Protein AF-A0A538SPP5-F1 (afdb_monomer_lite)

Sequence (349 aa):
MAEGRLHLTAVNLLAPYLTPENAEALLKAAAHRTKSEIEQLLAESFPRSETLALVQALPSSPPLPEDQRPPVPPQTCASDGVGVTRGVAPEQVPLAPRSNTTPVAPERFLVQFTFGKTEHDDLQYAQALLSHVIPSGDIARVIARALKALISQQEKRKLGATSKPRPSPRRATSERHIPAHVRHAVWERDGGQCTFTSPDGHRCPARTLLQFDHVDPVALGGQATVDGVRLLCAVHNQYAAECAFGSQFMANKREEARRARAETRAAAARREAEAREAAAAAERAKELDVVPALRNLGFRADQARLAAAHCDSTVPDGPLEERLRTALRFLAPPARRWRPVPNGLAPAP

Secondary structure (DSSP, 8-state):
-TTSSS-HHHHHHHGGG--TTTHHHHHHHHTT--HHHHHHHHHHHSPPPP------PPPPPPPPPP---------------------------------EEEEEETTEEEEE----HHHHHHHHHHHHHTTTT-TT--HHHHHHHHHHHHHHHHHHHHH---SSPPPP-S--S-TT---HHHHHHHHHHTTTS---B-TTSPBP---SSEEEEESS-GGGT---STTTEEEEEHHHHHHHHHHHH-HHHHHHHHHHHHHHHHHHHHHHHHHHHHHHHHHHHHHHHHHT-HHHHHHHTT--HHHHHHHHHHHHHH-TTS-HHHHHHHHHHHHSPP----PPPP-------

Organism: Eiseniibacteriota bacterium (NCBI:txid2212470)

pLDDT: mean 76.49, std 21.56, range [24.7, 98.0]

Foldseek 3Di:
DVVQQDDPLLCVLCVVVDDPVCNVVLSVVCGPDDPVVNLVVCCAVPAADDDDDDPDDDDDDDDDDDDDDDDDDDDDDDDDDDDPDDDDDPDDDPDQDDWDWGRRHVVDTDTDDDDDPVVVVVLVVLLVVCCVVPVVSPSVVSVVVVVVVVVVVCCCVQQVDDPDDDPDPDDDPDQPDQDSPLSNLQCVVQVQAAQDADPVRDGHRDNPQKDWAFLDHVVRVQGNHNVRIHIHHPVVSLVSCCVNPNPVVSVVVVVVVVVVVVVVVVVVVVVVVVVVVVVVVVVVVVQLQQLVVVVVVPDDNVLSVVLRVVLCVPPVPDHSVVSNVSSVVVVDDDPPPDDDDDDDDDDDD

Radius of gyration: 37.98 Å; chains: 1; bounding box: 79×143×72 Å

InterPro domains:
  IPR003615 HNH nuclease [cd00085] (183-237)
  IPR011114 Holliday junction DNA helicase RuvA, C-terminal [cd14332] (289-329)
  IPR036267 RuvA, C-terminal domain superfamily [SSF46929] (289-332)

Structure (mmCIF, N/CA/C/O backbone):
data_AF-A0A538SPP5-F1
#
_entry.id   AF-A0A538SPP5-F1
#
loop_
_atom_site.group_PDB
_atom_site.id
_atom_site.type_symbol
_atom_site.label_atom_id
_atom_site.label_alt_id
_atom_site.label_comp_id
_atom_site.label_asym_id
_atom_site.label_entity_id
_atom_site.label_seq_id
_atom_site.pdbx_PDB_ins_code
_atom_site.Cartn_x
_atom_site.Cartn_y
_atom_site.Cartn_z
_atom_site.occupancy
_atom_site.B_iso_or_equiv
_atom_site.auth_seq_id
_atom_site.auth_comp_id
_atom_site.auth_asym_id
_atom_site.auth_atom_id
_atom_site.pdbx_PDB_model_num
ATOM 1 N N . MET A 1 1 ? 23.278 -25.140 8.379 1.00 49.12 1 MET A N 1
ATOM 2 C CA . MET A 1 1 ? 23.320 -23.725 7.935 1.00 49.12 1 MET A CA 1
ATOM 3 C C . MET A 1 1 ? 24.205 -23.516 6.709 1.00 49.12 1 MET A C 1
ATOM 5 O O . MET A 1 1 ? 23.803 -22.749 5.849 1.00 49.12 1 MET A O 1
ATOM 9 N N . ALA A 1 2 ? 25.330 -24.232 6.575 1.00 38.00 2 ALA A N 1
ATOM 10 C CA . ALA A 1 2 ? 26.228 -24.123 5.415 1.00 38.00 2 ALA A CA 1
ATOM 11 C C . ALA A 1 2 ? 25.591 -24.478 4.050 1.00 38.00 2 ALA A C 1
ATOM 13 O O . ALA A 1 2 ? 26.040 -23.983 3.029 1.00 38.00 2 ALA A O 1
ATOM 14 N N . GLU A 1 3 ? 24.516 -25.273 4.029 1.00 50.12 3 GLU A N 1
ATOM 15 C CA . GLU A 1 3 ? 23.843 -25.718 2.794 1.00 50.12 3 GLU A CA 1
ATOM 16 C C . GLU A 1 3 ? 22.475 -25.048 2.535 1.00 50.12 3 GLU A C 1
ATOM 18 O O . GLU A 1 3 ? 21.696 -25.523 1.718 1.00 50.12 3 GLU A O 1
ATOM 23 N N . GLY A 1 4 ? 22.105 -23.991 3.271 1.00 58.28 4 GLY A N 1
ATOM 24 C CA . GLY A 1 4 ? 20.844 -23.255 3.034 1.00 58.28 4 GLY A CA 1
ATOM 25 C C . GLY A 1 4 ? 19.534 -23.998 3.365 1.00 58.28 4 GLY A C 1
ATOM 26 O O . GLY A 1 4 ? 18.456 -23.438 3.197 1.00 58.28 4 GLY A O 1
ATOM 27 N N . ARG A 1 5 ? 19.604 -25.232 3.884 1.00 67.75 5 ARG A N 1
ATOM 28 C CA . ARG A 1 5 ? 18.436 -26.086 4.190 1.00 67.75 5 ARG A CA 1
ATOM 29 C C . ARG A 1 5 ? 17.511 -25.543 5.297 1.00 67.75 5 ARG A C 1
ATOM 31 O O . ARG A 1 5 ? 16.327 -25.864 5.311 1.00 67.75 5 ARG A O 1
ATOM 38 N N . LEU A 1 6 ? 18.034 -24.720 6.213 1.00 75.50 6 LEU A N 1
ATOM 39 C CA . LEU A 1 6 ? 17.307 -24.116 7.341 1.00 75.50 6 LEU A CA 1
ATOM 40 C C . LEU A 1 6 ? 17.814 -22.690 7.605 1.00 75.50 6 LEU A C 1
ATOM 42 O O . LEU A 1 6 ? 19.025 -22.454 7.581 1.00 75.50 6 LEU A O 1
ATOM 46 N N . HIS A 1 7 ? 16.902 -21.757 7.896 1.00 80.12 7 HIS A N 1
ATOM 47 C CA . HIS A 1 7 ? 17.230 -20.381 8.302 1.00 80.12 7 HIS A CA 1
ATOM 48 C C . HIS A 1 7 ? 17.469 -20.277 9.819 1.00 80.12 7 HIS A C 1
ATOM 50 O O . HIS A 1 7 ? 16.997 -21.106 10.591 1.00 80.12 7 HIS A O 1
ATOM 56 N N . LEU A 1 8 ? 18.208 -19.255 10.271 1.00 78.62 8 LEU A N 1
ATOM 57 C CA . LEU A 1 8 ? 18.588 -19.089 11.687 1.00 78.62 8 LEU A CA 1
ATOM 58 C C . LEU A 1 8 ? 17.366 -19.023 12.624 1.00 78.62 8 LEU A C 1
ATOM 60 O O . LEU A 1 8 ? 17.391 -19.538 13.740 1.00 78.62 8 LEU A O 1
ATOM 64 N N . THR A 1 9 ? 16.266 -18.429 12.152 1.00 76.50 9 THR A N 1
ATOM 65 C CA . THR A 1 9 ? 15.001 -18.366 12.891 1.00 76.50 9 THR A CA 1
ATOM 66 C C . THR A 1 9 ? 14.369 -19.750 13.073 1.00 76.50 9 THR A C 1
ATOM 68 O O . THR A 1 9 ? 13.829 -20.013 14.142 1.00 76.50 9 THR A O 1
ATOM 71 N N . ALA A 1 10 ? 14.477 -20.650 12.088 1.00 79.00 10 ALA A N 1
ATOM 72 C CA . ALA A 1 10 ? 14.013 -22.035 12.200 1.00 79.00 10 ALA A CA 1
ATOM 73 C C . ALA A 1 10 ? 14.739 -22.782 13.320 1.00 79.00 10 ALA A C 1
ATOM 75 O O . ALA A 1 10 ? 14.097 -23.432 14.135 1.00 79.00 10 ALA A O 1
ATOM 76 N N . VAL A 1 11 ? 16.066 -22.653 13.396 1.00 81.88 11 VAL A N 1
ATOM 77 C CA . VAL A 1 11 ? 16.873 -23.346 14.414 1.00 81.88 11 VAL A CA 1
ATOM 78 C C . VAL A 1 11 ? 16.461 -22.913 15.823 1.00 81.88 11 VAL A C 1
ATOM 80 O O . VAL A 1 11 ? 16.256 -23.761 16.686 1.00 81.88 11 VAL A O 1
ATOM 83 N N . ASN A 1 12 ? 16.243 -21.612 16.036 1.00 82.81 12 ASN A N 1
ATOM 84 C CA . ASN A 1 12 ? 15.786 -21.089 17.327 1.00 82.81 12 ASN A CA 1
ATOM 85 C C . ASN A 1 12 ? 14.367 -21.549 17.704 1.00 82.81 12 ASN A C 1
ATOM 87 O O . ASN A 1 12 ? 14.088 -21.730 18.885 1.00 82.81 12 ASN A O 1
ATOM 91 N N . LEU A 1 13 ? 13.473 -21.730 16.725 1.00 81.25 13 LEU A N 1
ATOM 92 C CA . LEU A 1 13 ? 12.112 -22.223 16.968 1.00 81.25 13 LEU A CA 1
ATOM 93 C C . LEU A 1 13 ? 12.079 -23.721 17.295 1.00 81.25 13 LEU A C 1
ATOM 95 O O . LEU A 1 13 ? 11.270 -24.138 18.118 1.00 81.25 13 LEU A O 1
ATOM 99 N N . LEU A 1 14 ? 12.944 -24.517 16.659 1.00 84.81 14 LEU A N 1
ATOM 100 C CA . LEU A 1 14 ? 12.996 -25.971 16.836 1.00 84.81 14 LEU A CA 1
ATOM 101 C C . LEU A 1 14 ? 13.768 -26.374 18.099 1.00 84.81 14 LEU A C 1
ATOM 103 O O . LEU A 1 14 ? 13.413 -27.371 18.716 1.00 84.81 14 LEU A O 1
ATOM 107 N N . ALA A 1 15 ? 14.784 -25.601 18.507 1.00 85.62 15 ALA A N 1
ATOM 108 C CA . ALA A 1 15 ? 15.675 -25.924 19.629 1.00 85.62 15 ALA A CA 1
ATOM 109 C C . ALA A 1 15 ? 14.978 -26.400 20.924 1.00 85.62 15 ALA A C 1
ATOM 111 O O . ALA A 1 15 ? 15.460 -27.370 21.504 1.00 85.62 15 ALA A O 1
ATOM 112 N N . PRO A 1 16 ? 13.848 -25.815 21.372 1.00 82.75 16 PRO A N 1
ATOM 113 C CA . PRO A 1 16 ? 13.154 -26.271 22.581 1.00 82.75 16 PRO A CA 1
ATOM 114 C C . PRO A 1 16 ? 12.474 -27.644 22.454 1.00 82.75 16 PRO A C 1
ATOM 116 O O . PRO A 1 16 ? 12.097 -28.221 23.468 1.00 82.75 16 PRO A O 1
ATOM 119 N N . TYR A 1 17 ? 12.276 -28.140 21.229 1.00 80.00 17 TYR A N 1
ATOM 120 C CA . TYR A 1 17 ? 11.524 -29.362 20.922 1.00 80.00 17 TYR A CA 1
ATOM 121 C C . TYR A 1 17 ? 12.411 -30.496 20.380 1.00 80.00 17 TYR A C 1
ATOM 123 O O . TYR A 1 17 ? 11.907 -31.589 20.117 1.00 80.00 17 TYR A O 1
ATOM 131 N N . LEU A 1 18 ? 13.715 -30.249 20.199 1.00 85.75 18 LEU A N 1
ATOM 132 C CA . LEU A 1 18 ? 14.674 -31.245 19.724 1.00 85.75 18 LEU A CA 1
ATOM 133 C C . LEU A 1 18 ? 15.083 -32.181 20.868 1.00 85.75 18 LEU A C 1
ATOM 135 O O . LEU A 1 18 ? 15.761 -31.773 21.810 1.00 85.75 18 LEU A O 1
ATOM 139 N N . THR A 1 19 ? 14.713 -33.450 20.743 1.00 83.12 19 THR A N 1
ATOM 140 C CA . THR A 1 19 ? 15.203 -34.566 21.558 1.00 83.12 19 THR A CA 1
ATOM 141 C C . THR A 1 19 ? 16.047 -35.490 20.672 1.00 83.12 19 THR A C 1
ATOM 143 O O . THR A 1 19 ? 15.861 -35.499 19.449 1.00 83.12 19 THR A O 1
ATOM 146 N N . PRO A 1 20 ? 16.995 -36.267 21.228 1.00 80.19 20 PRO A N 1
ATOM 147 C CA . PRO A 1 20 ? 17.825 -37.168 20.426 1.00 80.19 20 PRO A CA 1
ATOM 148 C C . PRO A 1 20 ? 17.008 -38.173 19.593 1.00 80.19 20 PRO A C 1
ATOM 150 O O . PRO A 1 20 ? 17.462 -38.594 18.533 1.00 80.19 20 PRO A O 1
ATOM 153 N N . GLU A 1 21 ? 15.785 -38.495 20.012 1.00 75.00 21 GLU A N 1
ATOM 154 C CA . GLU A 1 21 ? 14.874 -39.418 19.329 1.00 75.00 21 GLU A CA 1
ATOM 155 C C . GLU A 1 21 ? 14.098 -38.779 18.164 1.00 75.00 21 GLU A C 1
ATOM 157 O O . GLU A 1 21 ? 13.691 -39.487 17.244 1.00 75.00 21 GLU A O 1
ATOM 162 N N . ASN A 1 22 ? 13.869 -37.458 18.178 1.00 84.81 22 ASN A N 1
ATOM 163 C CA . ASN A 1 22 ? 13.048 -36.769 17.170 1.00 84.81 22 ASN A CA 1
ATOM 164 C C . ASN A 1 22 ? 13.847 -35.823 16.252 1.00 84.81 22 ASN A C 1
ATOM 166 O O . ASN A 1 22 ? 13.315 -35.363 15.237 1.00 84.81 22 ASN A O 1
ATOM 170 N N . ALA A 1 23 ? 15.114 -35.546 16.583 1.00 82.06 23 ALA A N 1
ATOM 171 C CA . ALA A 1 23 ? 15.893 -34.482 15.963 1.00 82.06 23 ALA A CA 1
ATOM 172 C C . ALA A 1 23 ? 16.044 -34.647 14.445 1.00 82.06 23 ALA A C 1
ATOM 174 O O . ALA A 1 23 ? 15.836 -33.690 13.700 1.00 82.06 23 ALA A O 1
ATOM 175 N N . GLU A 1 24 ? 16.359 -35.852 13.966 1.00 81.50 24 GLU A N 1
ATOM 176 C CA . GLU A 1 24 ? 16.554 -36.097 12.532 1.00 81.50 24 GLU A CA 1
ATOM 177 C C . GLU A 1 24 ? 15.253 -35.904 11.736 1.00 81.50 24 GLU A C 1
ATOM 179 O O . GLU A 1 24 ? 15.234 -35.208 10.715 1.00 81.50 24 GLU A O 1
ATOM 184 N N . ALA A 1 25 ? 14.143 -36.453 12.235 1.00 83.06 25 ALA A N 1
ATOM 185 C CA . ALA A 1 25 ? 12.838 -36.346 11.590 1.00 83.06 25 ALA A CA 1
ATOM 186 C C . ALA A 1 25 ? 12.324 -34.895 11.572 1.00 83.06 25 ALA A C 1
ATOM 188 O O . ALA A 1 25 ? 11.864 -34.412 10.533 1.00 83.06 25 ALA A O 1
ATOM 189 N N . LEU A 1 26 ? 12.453 -34.180 12.694 1.00 83.62 26 LEU A N 1
ATOM 190 C CA . LEU A 1 26 ? 11.972 -32.807 12.857 1.00 83.62 26 LEU A CA 1
ATOM 191 C C . LEU A 1 26 ? 12.788 -31.812 12.009 1.00 83.62 26 LEU A C 1
ATOM 193 O O . LEU A 1 26 ? 12.218 -30.940 11.349 1.00 83.62 26 LEU A O 1
ATOM 197 N N . LEU A 1 27 ? 14.117 -31.979 11.948 1.00 85.69 27 LEU A N 1
ATOM 198 C CA . LEU A 1 27 ? 14.995 -31.160 11.102 1.00 85.69 27 LEU A CA 1
ATOM 199 C C . LEU A 1 27 ? 14.753 -31.407 9.608 1.00 85.69 27 LEU A C 1
ATOM 201 O O . LEU A 1 27 ? 14.751 -30.455 8.825 1.00 85.69 27 LEU A O 1
ATOM 205 N N . LYS A 1 28 ? 14.510 -32.663 9.208 1.00 85.50 28 LYS A N 1
ATOM 206 C CA . LYS A 1 28 ? 14.163 -33.010 7.822 1.00 85.50 28 LYS A CA 1
ATOM 207 C C . LYS A 1 28 ? 12.818 -32.410 7.411 1.00 85.50 28 LYS A C 1
ATOM 209 O O . LYS A 1 28 ? 12.701 -31.886 6.307 1.00 85.50 28 LYS A O 1
ATOM 214 N N . ALA A 1 29 ? 11.822 -32.447 8.294 1.00 81.88 29 ALA A N 1
ATOM 215 C CA . ALA A 1 29 ? 10.483 -31.936 8.011 1.00 81.88 29 ALA A CA 1
ATOM 216 C C . ALA A 1 29 ? 10.409 -30.394 7.957 1.00 81.88 29 ALA A C 1
ATOM 218 O O . ALA A 1 29 ? 9.586 -29.842 7.220 1.00 81.88 29 ALA A O 1
ATOM 219 N N . ALA A 1 30 ? 11.289 -29.702 8.691 1.00 84.25 30 ALA A N 1
ATOM 220 C CA . ALA A 1 30 ? 11.396 -28.242 8.694 1.00 84.25 30 ALA A CA 1
ATOM 221 C C . ALA A 1 30 ? 12.258 -27.665 7.551 1.00 84.25 30 ALA A C 1
ATOM 223 O O . ALA A 1 30 ? 12.278 -26.446 7.355 1.00 84.25 30 ALA A O 1
ATOM 224 N N . ALA A 1 31 ? 12.975 -28.506 6.796 1.00 86.19 31 ALA A N 1
ATOM 225 C CA . ALA A 1 31 ? 13.841 -28.053 5.710 1.00 86.19 31 ALA A CA 1
ATOM 226 C C . ALA A 1 31 ? 13.045 -27.305 4.624 1.00 86.19 31 ALA A C 1
ATOM 228 O O . ALA A 1 31 ? 11.963 -27.731 4.227 1.00 86.19 31 ALA A O 1
ATOM 229 N N . HIS A 1 32 ? 13.586 -26.177 4.148 1.00 79.56 32 HIS A N 1
ATOM 230 C CA . HIS A 1 32 ? 12.981 -25.297 3.129 1.00 79.56 32 HIS A CA 1
ATOM 231 C C . HIS A 1 32 ? 11.604 -24.701 3.472 1.00 79.56 32 HIS A C 1
ATOM 233 O O . HIS A 1 32 ? 10.981 -24.072 2.616 1.00 79.56 32 HIS A O 1
ATOM 239 N N . ARG A 1 33 ? 11.142 -24.836 4.720 1.00 78.06 33 ARG A N 1
ATOM 240 C CA . ARG A 1 33 ? 9.874 -24.258 5.167 1.00 78.06 33 ARG A CA 1
ATOM 241 C C . ARG A 1 33 ? 10.030 -22.816 5.646 1.00 78.06 33 ARG A C 1
ATOM 243 O O . ARG A 1 33 ? 11.035 -22.410 6.243 1.00 78.06 33 ARG A O 1
ATOM 250 N N . THR A 1 34 ? 8.997 -22.024 5.401 1.00 78.62 34 THR A N 1
ATOM 251 C CA . THR A 1 34 ? 8.864 -20.668 5.935 1.00 78.62 34 THR A CA 1
ATOM 252 C C . THR A 1 34 ? 8.669 -20.702 7.450 1.00 78.62 34 THR A C 1
ATOM 254 O O . THR A 1 34 ? 8.285 -21.714 8.032 1.00 78.62 34 THR A O 1
ATOM 257 N N . LYS A 1 35 ? 8.913 -19.570 8.116 1.00 76.62 35 LYS A N 1
ATOM 258 C CA . LYS A 1 35 ? 8.735 -19.448 9.570 1.00 76.62 35 LYS A CA 1
ATOM 259 C C . LYS A 1 35 ? 7.345 -19.922 10.034 1.00 76.62 35 LYS A C 1
ATOM 261 O O . LYS A 1 35 ? 7.266 -20.699 10.977 1.00 76.62 35 LYS A O 1
ATOM 266 N N . SER A 1 36 ? 6.279 -19.494 9.358 1.00 65.62 36 SER A N 1
ATOM 267 C CA . SER A 1 36 ? 4.897 -19.849 9.710 1.00 65.62 36 SER A CA 1
ATOM 268 C C . SER A 1 36 ? 4.601 -21.338 9.541 1.00 65.62 36 SER A C 1
ATOM 270 O O . SER A 1 36 ? 3.897 -21.922 10.355 1.00 65.62 36 SER A O 1
ATOM 272 N N . GLU A 1 37 ? 5.161 -21.973 8.511 1.00 75.00 37 GLU A N 1
ATOM 273 C CA . GLU A 1 37 ? 4.992 -23.413 8.286 1.00 75.00 37 GLU A CA 1
ATOM 274 C C . GLU A 1 37 ? 5.735 -24.247 9.338 1.00 75.00 37 GLU A C 1
ATOM 276 O O . GLU A 1 37 ? 5.278 -25.325 9.705 1.00 75.00 37 GLU A O 1
ATOM 281 N N . ILE A 1 38 ? 6.864 -23.745 9.848 1.00 81.88 38 ILE A N 1
ATOM 282 C CA . ILE A 1 38 ? 7.600 -24.376 10.952 1.00 81.88 38 ILE A CA 1
ATOM 283 C C . ILE A 1 38 ? 6.833 -24.222 12.271 1.00 81.88 38 ILE A C 1
ATOM 285 O O . ILE A 1 38 ? 6.734 -25.180 13.032 1.00 81.88 38 ILE A O 1
ATOM 289 N N . GLU A 1 39 ? 6.249 -23.049 12.534 1.00 73.38 39 GLU A N 1
ATOM 290 C CA . GLU A 1 39 ? 5.367 -22.838 13.692 1.00 73.38 39 GLU A CA 1
ATOM 291 C C . GLU A 1 39 ? 4.141 -23.767 13.644 1.00 73.38 39 GLU A C 1
ATOM 293 O O . GLU A 1 39 ? 3.756 -24.323 14.672 1.00 73.38 39 GLU A O 1
ATOM 298 N N . GLN A 1 40 ? 3.569 -23.994 12.457 1.00 71.25 40 GLN A N 1
ATOM 299 C CA . GLN A 1 40 ? 2.468 -24.939 12.265 1.00 71.25 40 GLN A CA 1
ATOM 300 C C . GLN A 1 40 ? 2.893 -26.395 12.514 1.00 71.25 40 GLN A C 1
ATOM 302 O O . GLN A 1 40 ? 2.219 -27.097 13.264 1.00 71.25 40 GLN A O 1
ATOM 307 N N . LEU A 1 41 ? 4.029 -26.829 11.957 1.00 82.12 41 LEU A N 1
ATOM 308 C CA . LEU A 1 41 ? 4.593 -28.166 12.191 1.00 82.12 41 LEU A CA 1
ATOM 309 C C . LEU A 1 41 ? 4.807 -28.437 13.687 1.00 82.12 41 LEU A C 1
ATOM 311 O O . LEU A 1 41 ? 4.523 -29.531 14.179 1.00 82.12 41 LEU A O 1
ATOM 315 N N . LEU A 1 42 ? 5.288 -27.430 14.420 1.00 80.94 42 LEU A N 1
ATOM 316 C CA . LEU A 1 42 ? 5.473 -27.516 15.865 1.00 80.94 42 LEU A CA 1
ATOM 317 C C . LEU A 1 42 ? 4.142 -27.594 16.620 1.00 80.94 42 LEU A C 1
ATOM 319 O O . LEU A 1 42 ? 4.044 -28.376 17.557 1.00 80.94 42 LEU A O 1
ATOM 323 N N . ALA A 1 43 ? 3.115 -26.845 16.217 1.00 69.94 43 ALA A N 1
ATOM 324 C CA . ALA A 1 43 ? 1.796 -26.916 16.851 1.00 69.94 43 ALA A CA 1
ATOM 325 C C . ALA A 1 43 ? 1.059 -28.240 16.584 1.00 69.94 43 ALA A C 1
ATOM 327 O O . ALA A 1 43 ? 0.342 -28.720 17.459 1.00 69.94 43 ALA A O 1
ATOM 328 N N . GLU A 1 44 ? 1.248 -28.841 15.404 1.00 73.94 44 GLU A N 1
ATOM 329 C CA . GLU A 1 44 ? 0.748 -30.186 15.083 1.00 73.94 44 GLU A CA 1
ATOM 330 C C . GLU A 1 44 ? 1.437 -31.257 15.940 1.00 73.94 44 GLU A C 1
ATOM 332 O O . GLU A 1 44 ? 0.789 -32.184 16.420 1.00 73.94 44 GLU A O 1
ATOM 337 N N . SER A 1 45 ? 2.745 -31.106 16.165 1.00 75.44 45 SER A N 1
ATOM 338 C CA . SER A 1 45 ? 3.557 -32.079 16.907 1.00 75.44 45 SER A CA 1
ATOM 339 C C . SER A 1 45 ? 3.483 -31.899 18.432 1.00 75.44 45 SER A C 1
ATOM 341 O O . SER A 1 45 ? 3.666 -32.862 19.173 1.00 75.44 45 SER A O 1
ATOM 343 N N . PHE A 1 46 ? 3.220 -30.677 18.912 1.00 77.00 46 PHE A N 1
ATOM 344 C CA . PHE A 1 46 ? 3.248 -30.293 20.330 1.00 77.00 46 PHE A CA 1
ATOM 345 C C . PHE A 1 46 ? 2.098 -29.321 20.689 1.00 77.00 46 PHE A C 1
ATOM 347 O O . PHE A 1 46 ? 2.345 -28.142 20.972 1.00 77.00 46 PHE A O 1
ATOM 354 N N . PRO A 1 47 ? 0.830 -29.777 20.686 1.00 65.06 47 PRO A N 1
ATOM 355 C CA . PRO A 1 47 ? -0.322 -28.930 21.002 1.00 65.06 47 PRO A CA 1
ATOM 356 C C . PRO A 1 47 ? -0.290 -28.449 22.463 1.00 65.06 47 PRO A C 1
ATOM 358 O O . PRO A 1 47 ? -0.036 -29.230 23.383 1.00 65.06 47 PRO A O 1
ATOM 361 N N . ARG A 1 48 ? -0.567 -27.159 22.703 1.00 54.81 48 ARG A N 1
ATOM 362 C CA . ARG A 1 48 ? -0.618 -26.582 24.063 1.00 54.81 48 ARG A CA 1
ATOM 363 C C . ARG A 1 48 ? -2.046 -26.619 24.613 1.00 54.81 48 ARG A C 1
ATOM 365 O O . ARG A 1 48 ? -2.990 -26.294 23.901 1.00 54.81 48 ARG A O 1
ATOM 372 N N . SER A 1 49 ? -2.206 -26.967 25.891 1.00 44.47 49 SER A N 1
ATOM 373 C CA . SER A 1 49 ? -3.506 -26.941 26.577 1.00 44.47 49 SER A CA 1
ATOM 374 C C . SER A 1 49 ? -4.014 -25.496 26.726 1.00 44.47 49 SER A C 1
ATOM 376 O O . SER A 1 49 ? -3.307 -24.636 27.247 1.00 44.47 49 SER A O 1
ATOM 378 N N . GLU A 1 50 ? -5.225 -25.218 26.237 1.00 44.06 50 GLU A N 1
ATOM 379 C CA . GLU A 1 50 ? -5.832 -23.878 26.173 1.00 44.06 50 GLU A CA 1
ATOM 380 C C . GLU A 1 50 ? -6.306 -23.379 27.555 1.00 44.06 50 GLU A C 1
ATOM 382 O O . GLU A 1 50 ? -7.132 -24.026 28.196 1.00 44.06 50 GLU A O 1
ATOM 387 N N . THR A 1 51 ? -5.891 -22.174 27.976 1.00 32.78 51 THR A N 1
ATOM 388 C CA . THR A 1 51 ? -6.621 -21.383 28.987 1.00 32.78 51 THR A CA 1
ATOM 389 C C . THR A 1 51 ? -6.767 -19.912 28.585 1.00 32.78 51 THR A C 1
ATOM 391 O O . THR A 1 51 ? -5.805 -19.152 28.603 1.00 32.78 51 THR A O 1
ATOM 394 N N . LEU A 1 52 ? -8.030 -19.580 28.293 1.00 40.69 52 LEU A N 1
ATOM 395 C CA . LEU A 1 52 ? -8.806 -18.349 28.503 1.00 40.69 52 LEU A CA 1
ATOM 396 C C . LEU A 1 52 ? -8.419 -17.008 27.855 1.00 40.69 52 LEU A C 1
ATOM 398 O O . LEU A 1 52 ? -7.304 -16.501 27.921 1.00 40.69 52 LEU A O 1
ATOM 402 N N . ALA A 1 53 ? -9.478 -16.391 27.318 1.00 41.94 53 ALA A N 1
ATOM 403 C CA . ALA A 1 53 ? -9.560 -15.009 26.886 1.00 41.94 53 ALA A CA 1
ATOM 404 C C . ALA A 1 53 ? -9.279 -14.056 28.056 1.00 41.94 53 ALA A C 1
ATOM 406 O O . ALA A 1 53 ? -10.043 -14.008 29.018 1.00 41.94 53 ALA A O 1
ATOM 407 N N . LEU A 1 54 ? -8.221 -13.253 27.943 1.00 40.75 54 LEU A N 1
ATOM 408 C CA . LEU A 1 54 ? -8.018 -12.088 28.796 1.00 40.75 54 LEU A CA 1
ATOM 409 C C . LEU A 1 54 ? -8.139 -10.823 27.946 1.00 40.75 54 LEU A C 1
ATOM 411 O O . LEU A 1 54 ? -7.173 -10.351 27.350 1.00 40.75 54 LEU A O 1
ATOM 415 N N . VAL A 1 55 ? -9.345 -10.256 27.920 1.00 35.72 55 VAL A N 1
ATOM 416 C CA . VAL A 1 55 ? -9.483 -8.807 27.773 1.00 35.72 55 VAL A CA 1
ATOM 417 C C . VAL A 1 55 ? -9.247 -8.241 29.168 1.00 35.72 55 VAL A C 1
ATOM 419 O O . VAL A 1 55 ? -10.142 -8.256 30.008 1.00 35.72 55 VAL A O 1
ATOM 422 N N . GLN A 1 56 ? -8.018 -7.811 29.441 1.00 36.41 56 GLN A N 1
ATOM 423 C CA . GLN A 1 56 ? -7.690 -7.096 30.669 1.00 36.41 56 GLN A CA 1
ATOM 424 C C . GLN A 1 56 ? -7.338 -5.657 30.308 1.00 36.41 56 GLN A C 1
ATOM 426 O O . GLN A 1 56 ? -6.392 -5.405 29.562 1.00 36.41 56 GLN A O 1
ATOM 431 N N . ALA A 1 57 ? -8.117 -4.711 30.830 1.00 29.61 57 ALA A N 1
ATOM 432 C CA . ALA A 1 57 ? -7.760 -3.303 30.781 1.00 29.61 57 ALA A CA 1
ATOM 433 C C . ALA A 1 57 ? -6.528 -3.086 31.671 1.00 29.61 57 ALA A C 1
ATOM 435 O O . ALA A 1 57 ? -6.572 -3.341 32.875 1.00 29.61 57 ALA A O 1
ATOM 436 N N . LEU A 1 58 ? -5.423 -2.646 31.072 1.00 35.78 58 LEU A N 1
ATOM 437 C CA . LEU A 1 58 ? -4.231 -2.231 31.804 1.00 35.78 58 LEU A CA 1
ATOM 438 C C . LEU A 1 58 ? -4.350 -0.733 32.123 1.00 35.78 58 LEU A C 1
ATOM 440 O O . LEU A 1 58 ? -4.580 0.052 31.199 1.00 35.78 58 LEU A O 1
ATOM 444 N N . PRO A 1 59 ? -4.208 -0.305 33.391 1.00 31.56 59 PRO A N 1
ATOM 445 C CA . PRO A 1 59 ? -4.170 1.113 33.715 1.00 31.56 59 PRO A CA 1
ATOM 446 C C . PRO A 1 59 ? -2.900 1.744 33.132 1.00 31.56 59 PRO A C 1
ATOM 448 O O . PRO A 1 59 ? -1.805 1.197 33.252 1.00 31.56 59 PRO A O 1
ATOM 451 N N . SER A 1 60 ? -3.037 2.910 32.505 1.00 31.17 60 SER A N 1
ATOM 452 C CA . SER A 1 60 ? -1.894 3.732 32.108 1.00 31.17 60 SER A CA 1
ATOM 453 C C . SER A 1 60 ? -1.262 4.347 33.360 1.00 31.17 60 SER A C 1
ATOM 455 O O . SER A 1 60 ? -1.945 5.044 34.110 1.00 31.17 60 SER A O 1
ATOM 457 N N . SER A 1 61 ? 0.023 4.091 33.613 1.00 35.41 61 SER A N 1
ATOM 458 C CA . SER A 1 61 ? 0.749 4.745 34.709 1.00 35.41 61 SER A CA 1
ATOM 459 C C . SER A 1 61 ? 0.914 6.247 34.426 1.00 35.41 61 SER A C 1
ATOM 461 O O . SER A 1 61 ? 1.313 6.600 33.313 1.00 35.41 61 SER A O 1
ATOM 463 N N . PRO A 1 62 ? 0.637 7.142 35.393 1.00 35.34 62 PRO A N 1
ATOM 464 C CA . PRO A 1 62 ? 0.951 8.561 35.252 1.00 35.34 62 PRO A CA 1
ATOM 465 C C . PRO A 1 62 ? 2.471 8.797 35.365 1.00 35.34 62 PRO A C 1
ATOM 467 O O . PRO A 1 62 ? 3.148 8.044 36.072 1.00 35.34 62 PRO A O 1
ATOM 470 N N . PRO A 1 63 ? 3.030 9.825 34.699 1.00 31.47 63 PRO A N 1
ATOM 471 C CA . PRO A 1 63 ? 4.441 10.172 34.841 1.00 31.47 63 PRO A CA 1
ATOM 472 C C . PRO A 1 63 ? 4.722 10.698 36.257 1.00 31.47 63 PRO A C 1
ATOM 474 O O . PRO A 1 63 ? 3.992 11.547 36.769 1.00 31.47 63 PRO A O 1
ATOM 477 N N . LEU A 1 64 ? 5.771 10.169 36.893 1.00 33.09 64 LEU A N 1
ATOM 478 C CA . LEU A 1 64 ? 6.256 10.644 38.190 1.00 33.09 64 LEU A CA 1
ATOM 479 C C . LEU A 1 64 ? 7.033 11.967 38.028 1.00 33.09 64 LEU A C 1
ATOM 481 O O . LEU A 1 64 ? 7.687 12.146 36.998 1.00 33.09 64 LEU A O 1
ATOM 485 N N . PRO A 1 65 ? 6.994 12.875 39.021 1.00 36.28 65 PRO A N 1
ATOM 486 C CA . PRO A 1 65 ? 7.680 14.165 38.958 1.00 36.28 65 PRO A CA 1
ATOM 487 C C . PRO A 1 65 ? 9.202 14.018 39.093 1.00 36.28 65 PRO A C 1
ATOM 489 O O . PRO A 1 65 ? 9.684 13.263 39.939 1.00 36.28 65 PRO A O 1
ATOM 492 N N . GLU A 1 66 ? 9.944 14.778 38.288 1.00 41.12 66 GLU A N 1
ATOM 493 C CA . GLU A 1 66 ? 11.366 15.060 38.492 1.00 41.12 66 GLU A CA 1
ATOM 494 C C . GLU A 1 66 ? 11.559 15.820 39.807 1.00 41.12 66 GLU A C 1
ATOM 496 O O . GLU A 1 66 ? 10.981 16.892 39.970 1.00 41.12 66 GLU A O 1
ATOM 501 N N . ASP A 1 67 ? 12.408 15.314 40.711 1.00 32.31 67 ASP A N 1
ATOM 502 C CA . ASP A 1 67 ? 13.178 16.219 41.562 1.00 32.31 67 ASP A CA 1
ATOM 503 C C . ASP A 1 67 ? 14.465 15.614 42.159 1.00 32.31 67 ASP A C 1
ATOM 505 O O . ASP A 1 67 ? 14.468 14.574 42.816 1.00 32.31 67 ASP A O 1
ATOM 509 N N . GLN A 1 68 ? 15.546 16.364 41.926 1.00 31.95 68 GLN A N 1
ATOM 510 C CA . GLN A 1 68 ? 16.717 16.609 42.777 1.00 31.95 68 GLN A CA 1
ATOM 511 C C . GLN A 1 68 ? 17.623 15.450 43.247 1.00 31.95 68 GLN A C 1
ATOM 513 O O . GLN A 1 68 ? 17.361 14.742 44.218 1.00 31.95 68 GLN A O 1
ATOM 518 N N . ARG A 1 69 ? 18.857 15.440 42.713 1.00 30.00 69 ARG A N 1
ATOM 519 C CA . ARG A 1 69 ? 20.061 15.184 43.529 1.00 30.00 69 ARG A CA 1
ATOM 520 C C . ARG A 1 69 ? 21.091 16.312 43.369 1.00 30.00 69 ARG A C 1
ATOM 522 O O . ARG A 1 69 ? 21.314 16.747 42.240 1.00 30.00 69 ARG A O 1
ATOM 529 N N . PRO A 1 70 ? 21.721 16.773 44.469 1.00 32.25 70 PRO A N 1
ATOM 530 C CA . PRO A 1 70 ? 22.713 17.847 44.457 1.00 32.25 70 PRO A CA 1
ATOM 531 C C . PRO A 1 70 ? 24.124 17.357 44.053 1.00 32.25 70 PRO A C 1
ATOM 533 O O . PRO A 1 70 ? 24.348 16.145 43.981 1.00 32.25 70 PRO A O 1
ATOM 536 N N . PRO A 1 71 ? 25.079 18.276 43.786 1.00 38.09 71 PRO A N 1
ATOM 537 C CA . PRO A 1 71 ? 26.313 17.974 43.055 1.00 38.09 71 PRO A CA 1
ATOM 538 C C . PRO A 1 71 ? 27.607 18.028 43.915 1.00 38.09 71 PRO A C 1
ATOM 540 O O . PRO A 1 71 ? 27.580 18.555 45.023 1.00 38.09 71 PRO A O 1
ATOM 543 N N . VAL A 1 72 ? 28.740 17.594 43.307 1.00 31.27 72 VAL A N 1
ATOM 544 C CA . VAL A 1 72 ? 30.167 18.003 43.552 1.00 31.27 72 VAL A CA 1
ATOM 545 C C . VAL A 1 72 ? 31.002 17.144 44.562 1.00 31.27 72 VAL A C 1
ATOM 547 O O . VAL A 1 72 ? 30.466 16.777 45.600 1.00 31.27 72 VAL A O 1
ATOM 550 N N . PRO A 1 73 ? 32.344 16.918 44.398 1.00 40.53 73 PRO A N 1
ATOM 551 C CA . PRO A 1 73 ? 33.171 16.669 43.191 1.00 40.53 73 PRO A CA 1
ATOM 552 C C . PRO A 1 73 ? 34.413 15.724 43.469 1.00 40.53 73 PRO A C 1
ATOM 554 O O . PRO A 1 73 ? 34.248 14.785 44.243 1.00 40.53 73 PRO A O 1
ATOM 557 N N . PRO A 1 74 ? 35.625 15.843 42.845 1.00 37.09 74 PRO A N 1
ATOM 558 C CA . PRO A 1 74 ? 36.325 14.704 42.234 1.00 37.09 74 PRO A CA 1
ATOM 559 C C . PRO A 1 74 ? 37.592 14.249 42.990 1.00 37.09 74 PRO A C 1
ATOM 561 O O . PRO A 1 74 ? 38.211 15.030 43.706 1.00 37.09 74 PRO A O 1
ATOM 564 N N . GLN A 1 75 ? 38.060 13.018 42.764 1.00 31.56 75 GLN A N 1
ATOM 565 C CA . GLN A 1 75 ? 39.452 12.657 43.065 1.00 31.56 75 GLN A CA 1
ATOM 566 C C . GLN A 1 75 ? 40.094 11.868 41.920 1.00 31.56 75 GLN A C 1
ATOM 568 O O . GLN A 1 75 ? 39.451 11.128 41.181 1.00 31.56 75 GLN A O 1
ATOM 573 N N . THR A 1 76 ? 41.372 12.177 41.766 1.00 26.78 76 THR A N 1
ATOM 574 C CA . THR A 1 76 ? 42.278 12.100 40.623 1.00 26.78 76 THR A CA 1
ATOM 575 C C . THR A 1 76 ? 42.886 10.714 40.354 1.00 26.78 76 THR A C 1
ATOM 577 O O . THR A 1 76 ? 43.048 9.914 41.268 1.00 26.78 76 THR A O 1
ATOM 580 N N . CYS A 1 77 ? 43.234 10.513 39.072 1.00 24.70 77 CYS A N 1
ATOM 581 C CA . CYS A 1 77 ? 44.358 9.784 38.437 1.00 24.70 77 CYS A CA 1
ATOM 582 C C . CYS A 1 77 ? 45.350 9.018 39.353 1.00 24.70 77 CYS A C 1
ATOM 584 O O . CYS A 1 77 ? 45.713 9.514 40.407 1.00 24.70 77 CYS A O 1
ATOM 586 N N . ALA A 1 78 ? 45.982 7.896 38.985 1.00 25.27 78 ALA A N 1
ATOM 587 C CA . ALA A 1 78 ? 46.247 7.246 37.697 1.00 25.27 78 ALA A CA 1
ATOM 588 C C . ALA A 1 78 ? 46.835 5.831 37.940 1.00 25.27 78 ALA A C 1
ATOM 590 O O . ALA A 1 78 ? 47.474 5.623 38.969 1.00 25.27 78 ALA A O 1
ATOM 591 N N . SER A 1 79 ? 46.680 4.903 36.984 1.00 28.80 79 SER A N 1
ATOM 592 C CA . SER A 1 79 ? 47.755 4.114 36.324 1.00 28.80 79 SER A CA 1
ATOM 593 C C . SER A 1 79 ? 47.248 2.784 35.731 1.00 28.80 79 SER A C 1
ATOM 595 O O . SER A 1 79 ? 46.655 1.954 36.409 1.00 28.80 79 SER A O 1
ATOM 597 N N . ASP A 1 80 ? 47.461 2.677 34.416 1.00 27.47 80 ASP A N 1
ATOM 598 C CA . ASP A 1 80 ? 47.854 1.531 33.586 1.00 27.47 80 ASP A CA 1
ATOM 599 C C . ASP A 1 80 ? 47.299 0.117 33.834 1.00 27.47 80 ASP A C 1
ATOM 601 O O . ASP A 1 80 ? 47.589 -0.539 34.828 1.00 27.47 80 ASP A O 1
ATOM 605 N N . GLY A 1 81 ? 46.653 -0.427 32.790 1.00 26.09 81 GLY A N 1
ATOM 606 C CA . GLY A 1 81 ? 46.617 -1.875 32.562 1.00 26.09 81 GLY A CA 1
ATOM 607 C C . GLY A 1 81 ? 45.345 -2.426 31.915 1.00 26.09 81 GLY A C 1
ATOM 608 O O . GLY A 1 81 ? 44.460 -2.903 32.608 1.00 26.09 81 GLY A O 1
ATOM 609 N N . VAL A 1 82 ? 45.307 -2.426 30.578 1.00 27.16 82 VAL A N 1
ATOM 610 C CA . VAL A 1 82 ? 44.597 -3.396 29.710 1.00 27.16 82 VAL A CA 1
ATOM 611 C C . VAL A 1 82 ? 43.106 -3.633 30.022 1.00 27.16 82 VAL A C 1
ATOM 613 O O . VAL A 1 82 ? 42.706 -4.582 30.692 1.00 27.16 82 VAL A O 1
ATOM 616 N N . GLY A 1 83 ? 42.255 -2.786 29.439 1.00 25.03 83 GLY A N 1
ATOM 617 C CA . GLY A 1 83 ? 40.801 -2.921 29.494 1.00 25.03 83 GLY A CA 1
ATOM 618 C C . GLY A 1 83 ? 40.265 -4.069 28.634 1.00 25.03 83 GLY A C 1
ATOM 619 O O . GLY A 1 83 ? 40.227 -3.977 27.410 1.00 25.03 83 GLY A O 1
ATOM 620 N N . VAL A 1 84 ? 39.753 -5.110 29.292 1.00 30.45 84 VAL A N 1
ATOM 621 C CA . VAL A 1 84 ? 38.681 -5.966 28.764 1.00 30.45 84 VAL A CA 1
ATOM 622 C C . VAL A 1 84 ? 37.360 -5.295 29.139 1.00 30.45 84 VAL A C 1
ATOM 624 O O . VAL A 1 84 ? 36.893 -5.406 30.272 1.00 30.45 84 VAL A O 1
ATOM 627 N N . THR A 1 85 ? 36.754 -4.553 28.214 1.00 27.09 85 THR A N 1
ATOM 628 C CA . THR A 1 85 ? 35.449 -3.920 28.439 1.00 27.09 85 THR A CA 1
ATOM 629 C C . THR A 1 85 ? 34.322 -4.913 28.170 1.00 27.09 85 THR A C 1
ATOM 631 O O . THR A 1 85 ? 33.880 -5.140 27.045 1.00 27.09 85 THR A O 1
ATOM 634 N N . ARG A 1 86 ? 33.821 -5.505 29.255 1.00 30.59 86 ARG A N 1
ATOM 635 C CA . ARG A 1 86 ? 32.506 -6.142 29.311 1.00 30.59 86 ARG A CA 1
ATOM 636 C C . ARG A 1 86 ? 31.446 -5.066 29.569 1.00 30.59 86 ARG A C 1
ATOM 638 O O . ARG A 1 86 ? 31.424 -4.480 30.640 1.00 30.59 86 ARG A O 1
ATOM 645 N N . GLY A 1 87 ? 30.535 -4.908 28.611 1.00 32.69 87 GLY A N 1
ATOM 646 C CA . GLY A 1 87 ? 29.122 -4.603 28.851 1.00 32.69 87 GLY A CA 1
ATOM 647 C C . GLY A 1 87 ? 28.733 -3.165 29.196 1.00 32.69 87 GLY A C 1
ATOM 648 O O . GLY A 1 87 ? 28.737 -2.784 30.358 1.00 32.69 87 GLY A O 1
ATOM 649 N N . VAL A 1 88 ? 28.180 -2.461 28.206 1.00 27.80 88 VAL A N 1
ATOM 650 C CA . VAL A 1 88 ? 26.983 -1.630 28.405 1.00 27.80 88 VAL A CA 1
ATOM 651 C C . VAL A 1 88 ? 26.045 -1.931 27.237 1.00 27.80 88 VAL A C 1
ATOM 653 O O . VAL A 1 88 ? 26.354 -1.640 26.084 1.00 27.80 88 VAL A O 1
ATOM 656 N N . ALA A 1 89 ? 24.940 -2.616 27.529 1.00 30.75 89 ALA A N 1
ATOM 657 C CA . ALA A 1 89 ? 23.862 -2.826 26.573 1.00 30.75 89 ALA A CA 1
ATOM 658 C C . ALA A 1 89 ? 23.136 -1.487 26.347 1.00 30.75 89 ALA A C 1
ATOM 660 O O . ALA A 1 89 ? 22.900 -0.778 27.327 1.00 30.75 89 ALA A O 1
ATOM 661 N N . PRO A 1 90 ? 22.777 -1.124 25.104 1.00 35.91 90 PRO A N 1
ATOM 662 C CA . PRO A 1 90 ? 21.981 0.066 24.864 1.00 35.91 90 PRO A CA 1
ATOM 663 C C . PRO A 1 90 ? 20.599 -0.105 25.499 1.00 35.91 90 PRO A C 1
ATOM 665 O O . PRO A 1 90 ? 19.967 -1.160 25.398 1.00 35.91 90 PRO A O 1
ATOM 668 N N . GLU A 1 91 ? 20.174 0.961 26.163 1.00 30.50 91 GLU A N 1
ATOM 669 C CA . GLU A 1 91 ? 18.860 1.170 26.750 1.00 30.50 91 GLU A CA 1
ATOM 670 C C . GLU A 1 91 ? 17.757 0.723 25.781 1.00 30.50 91 GLU A C 1
ATOM 672 O O . GLU A 1 91 ? 17.636 1.215 24.655 1.00 30.50 91 GLU A O 1
ATOM 677 N N . GLN A 1 92 ? 16.997 -0.295 26.190 1.00 36.06 92 GLN A N 1
ATOM 678 C CA . GLN A 1 92 ? 15.906 -0.829 25.391 1.00 36.06 92 GLN A CA 1
ATOM 679 C C . GLN A 1 92 ? 14.774 0.196 25.365 1.00 36.06 92 GLN A C 1
ATOM 681 O O . GLN A 1 92 ? 14.017 0.331 26.323 1.00 36.06 92 GLN A O 1
ATOM 686 N N . VAL A 1 93 ? 14.638 0.887 24.233 1.00 36.09 93 VAL A N 1
ATOM 687 C CA . VAL A 1 93 ? 13.401 1.578 23.855 1.00 36.09 93 VAL A CA 1
ATOM 688 C C . VAL A 1 93 ? 12.240 0.591 24.050 1.00 36.09 93 VAL A C 1
ATOM 690 O O . VAL A 1 93 ? 12.354 -0.539 23.559 1.00 36.09 93 VAL A O 1
ATOM 693 N N . PRO A 1 94 ? 11.138 0.957 24.737 1.00 40.41 94 PRO A N 1
ATOM 694 C CA . PRO A 1 94 ? 10.003 0.062 24.908 1.00 40.41 94 PRO A CA 1
ATOM 695 C C . PRO A 1 94 ? 9.511 -0.391 23.534 1.00 40.41 94 PRO A C 1
ATOM 697 O O . PRO A 1 94 ? 8.985 0.393 22.742 1.00 40.41 94 PRO A O 1
ATOM 700 N N . LEU A 1 95 ? 9.746 -1.665 23.228 1.00 43.00 95 LEU A N 1
ATOM 701 C CA . LEU A 1 95 ? 9.278 -2.292 22.006 1.00 43.00 95 LEU A CA 1
ATOM 702 C C . LEU A 1 95 ? 7.751 -2.227 22.042 1.00 43.00 95 LEU A C 1
ATOM 704 O O . LEU A 1 95 ? 7.137 -2.812 22.934 1.00 43.00 95 LEU A O 1
ATOM 708 N N . ALA A 1 96 ? 7.150 -1.501 21.096 1.00 45.09 96 ALA A N 1
ATOM 709 C CA . ALA A 1 96 ? 5.701 -1.442 20.954 1.00 45.09 96 ALA A CA 1
ATOM 710 C C . ALA A 1 96 ? 5.114 -2.868 21.038 1.00 45.09 96 ALA A C 1
ATOM 712 O O . ALA A 1 96 ? 5.695 -3.789 20.444 1.00 45.09 96 ALA A O 1
ATOM 713 N N . PRO A 1 97 ? 4.012 -3.083 21.784 1.00 47.75 97 PRO A N 1
ATOM 714 C CA . PRO A 1 97 ? 3.440 -4.408 21.966 1.00 47.75 97 PRO A CA 1
ATOM 715 C C . PRO A 1 97 ? 3.083 -4.998 20.601 1.00 47.75 97 PRO A C 1
ATOM 717 O O . PRO A 1 97 ? 2.175 -4.557 19.901 1.00 47.75 97 PRO A O 1
ATOM 720 N N . ARG A 1 98 ? 3.874 -5.988 20.195 1.00 39.97 98 ARG A N 1
ATOM 721 C CA . ARG A 1 98 ? 3.710 -6.728 18.947 1.00 39.97 98 ARG A CA 1
ATOM 722 C C . ARG A 1 98 ? 2.550 -7.703 19.099 1.00 39.97 98 ARG A C 1
ATOM 724 O O . ARG A 1 98 ? 2.544 -8.511 20.024 1.00 39.97 98 ARG A O 1
ATOM 731 N N . SER A 1 99 ? 1.602 -7.658 18.169 1.00 48.09 99 SER A N 1
ATOM 732 C CA . SER A 1 99 ? 0.567 -8.682 18.048 1.00 48.09 99 SER A CA 1
ATOM 733 C C . SER A 1 99 ? 1.231 -10.037 17.812 1.00 48.09 99 SER A C 1
ATOM 735 O O . SER A 1 99 ? 1.975 -10.190 16.837 1.00 48.09 99 SER A O 1
ATOM 737 N N . ASN A 1 100 ? 0.977 -11.012 18.681 1.00 57.31 100 ASN A N 1
ATOM 738 C CA . ASN A 1 100 ? 1.474 -12.370 18.496 1.00 57.31 100 ASN A CA 1
ATOM 739 C C . ASN A 1 100 ? 0.316 -13.264 18.041 1.00 57.31 100 ASN A C 1
ATOM 741 O O . ASN A 1 100 ? -0.740 -13.294 18.673 1.00 57.31 100 ASN A O 1
ATOM 745 N N . THR A 1 101 ? 0.511 -13.950 16.916 1.00 61.88 101 THR A N 1
ATOM 746 C CA . THR A 1 101 ? -0.362 -15.037 16.466 1.00 61.88 101 THR A CA 1
ATOM 747 C C . THR A 1 101 ? 0.435 -16.316 16.623 1.00 61.88 101 THR A C 1
ATOM 749 O O . THR A 1 101 ? 1.408 -16.522 15.903 1.00 61.88 101 THR A O 1
ATOM 752 N N . THR A 1 102 ? 0.070 -17.142 17.596 1.00 61.38 102 THR A N 1
ATOM 753 C CA . THR A 1 102 ? 0.750 -18.416 17.849 1.00 61.38 102 THR A CA 1
ATOM 754 C C . THR A 1 102 ? -0.229 -19.547 17.540 1.00 61.38 102 THR A C 1
ATOM 756 O O . THR A 1 102 ? -1.352 -19.521 18.056 1.00 61.38 102 THR A O 1
ATOM 759 N N . PRO A 1 103 ? 0.139 -20.521 16.690 1.00 61.09 103 PRO A N 1
ATOM 760 C CA . PRO A 1 103 ? -0.684 -21.708 16.507 1.00 61.09 103 PRO A CA 1
ATOM 761 C C . PRO A 1 103 ? -0.716 -22.495 17.826 1.00 61.09 103 PRO A C 1
ATOM 763 O O . PRO A 1 103 ? 0.329 -22.738 18.429 1.00 61.09 103 PRO A O 1
ATOM 766 N N . VAL A 1 104 ? -1.915 -22.826 18.313 1.00 62.22 104 VAL A N 1
ATOM 767 C CA . VAL A 1 104 ? -2.118 -23.498 19.616 1.00 62.22 104 VAL A CA 1
ATOM 768 C C . VAL A 1 104 ? -2.500 -24.966 19.433 1.00 62.22 104 VAL A C 1
ATOM 770 O O . VAL A 1 104 ? -2.060 -25.814 20.209 1.00 62.22 104 VAL A O 1
ATOM 773 N N . ALA A 1 105 ? -3.262 -25.260 18.379 1.00 57.28 105 ALA A N 1
ATOM 774 C CA . ALA A 1 105 ? -3.654 -26.593 17.930 1.00 57.28 105 ALA A CA 1
ATOM 775 C C . ALA A 1 105 ? -3.955 -26.548 16.412 1.00 57.28 105 ALA A C 1
ATOM 777 O O . ALA A 1 105 ? -4.054 -25.446 15.855 1.00 57.28 105 ALA A O 1
ATOM 778 N N . PRO A 1 106 ? -4.132 -27.693 15.721 1.00 56.72 106 PRO A N 1
ATOM 779 C CA . PRO A 1 106 ? -4.602 -27.700 14.335 1.00 56.72 106 PRO A CA 1
ATOM 780 C C . PRO A 1 106 ? -5.867 -26.843 14.174 1.00 56.72 106 PRO A C 1
ATOM 782 O O . PRO A 1 106 ? -6.795 -26.939 14.976 1.00 56.72 106 PRO A O 1
ATOM 785 N N . GLU A 1 107 ? -5.874 -25.960 13.172 1.00 69.06 107 GLU A N 1
ATOM 786 C CA . GLU A 1 107 ? -6.966 -25.012 12.871 1.00 69.06 107 GLU A CA 1
ATOM 787 C C . GLU A 1 107 ? -7.324 -24.004 13.987 1.00 69.06 107 GLU A C 1
ATOM 789 O O . GLU A 1 107 ? -8.311 -23.273 13.866 1.00 69.06 107 GLU A O 1
ATOM 794 N N . ARG A 1 108 ? -6.517 -23.894 15.055 1.00 70.56 108 ARG A N 1
ATOM 795 C CA . ARG A 1 108 ? -6.742 -22.945 16.157 1.00 70.56 108 ARG A CA 1
ATOM 796 C C . ARG A 1 108 ? -5.523 -22.080 16.428 1.00 70.56 108 ARG A C 1
ATOM 798 O O . ARG A 1 108 ? -4.432 -22.552 16.750 1.00 70.56 108 ARG A O 1
ATOM 805 N N . PHE A 1 109 ? -5.746 -20.775 16.356 1.00 73.75 109 PHE A N 1
ATOM 806 C CA . PHE A 1 109 ? -4.715 -19.762 16.522 1.00 73.75 109 PHE A CA 1
ATOM 807 C C . PHE A 1 109 ? -5.103 -18.835 17.669 1.00 73.75 109 PHE A C 1
ATOM 809 O O . PHE A 1 109 ? -6.200 -18.273 17.669 1.00 73.75 109 PHE A O 1
ATOM 816 N N . LEU A 1 110 ? -4.197 -18.651 18.630 1.00 74.12 110 LEU A N 1
ATOM 817 C CA . LEU A 1 110 ? -4.354 -17.622 19.652 1.00 74.12 110 LEU A CA 1
ATOM 818 C C . LEU A 1 110 ? -3.849 -16.302 19.082 1.00 74.12 110 LEU A C 1
ATOM 820 O O . LEU A 1 110 ? -2.693 -16.197 18.664 1.00 74.12 110 LEU A O 1
ATOM 824 N N . VAL A 1 111 ? -4.723 -15.300 19.089 1.00 77.12 111 VAL A N 1
ATOM 825 C CA . VAL A 1 111 ? -4.404 -13.936 18.675 1.00 77.12 111 VAL A CA 1
ATOM 826 C C . VAL A 1 111 ? -4.478 -13.041 19.904 1.00 77.12 111 VAL A C 1
ATOM 828 O O . VAL A 1 111 ? -5.549 -12.872 20.483 1.00 77.12 111 VAL A O 1
ATOM 831 N N . GLN A 1 112 ? -3.342 -12.460 20.291 1.00 77.62 112 GLN A N 1
ATOM 832 C CA . GLN A 1 112 ? -3.264 -11.494 21.385 1.00 77.62 112 GLN A CA 1
ATOM 833 C C . GLN A 1 112 ? -2.739 -10.157 20.859 1.00 77.62 112 GLN A C 1
ATOM 835 O O . GLN A 1 112 ? -1.666 -10.084 20.253 1.00 77.62 112 GLN A O 1
ATOM 840 N N . PHE A 1 113 ? -3.499 -9.093 21.099 1.00 77.19 113 PHE A N 1
ATOM 841 C CA . PHE A 1 113 ? -3.114 -7.715 20.814 1.00 77.19 113 PHE A CA 1
ATOM 842 C C . PHE A 1 113 ? -3.759 -6.777 21.837 1.00 77.19 113 PHE A C 1
ATOM 844 O O . PHE A 1 113 ? -4.719 -7.135 22.519 1.00 77.19 113 PHE A O 1
ATOM 851 N N . THR A 1 114 ? -3.230 -5.563 21.923 1.00 78.81 114 THR A N 1
ATOM 852 C CA . THR A 1 114 ? -3.752 -4.479 22.758 1.00 78.81 114 THR A CA 1
ATOM 853 C C . THR A 1 114 ? -4.391 -3.413 21.875 1.00 78.81 114 THR A C 1
ATOM 855 O O . THR A 1 114 ? -3.785 -3.011 20.881 1.00 78.81 114 THR A O 1
ATOM 858 N N . PHE A 1 115 ? -5.578 -2.935 22.245 1.00 77.44 115 PHE A N 1
ATOM 859 C CA . PHE A 1 115 ? -6.238 -1.802 21.594 1.00 77.44 115 PHE A CA 1
ATOM 860 C C . PHE A 1 115 ? -5.991 -0.505 22.365 1.00 77.44 115 PHE A C 1
ATOM 862 O O . PHE A 1 115 ? -5.912 -0.519 23.595 1.00 77.44 115 PHE A O 1
ATOM 869 N N . GLY A 1 116 ? -5.895 0.612 21.643 1.00 78.25 116 GLY A N 1
ATOM 870 C CA . GLY A 1 116 ? -6.075 1.930 22.238 1.00 78.25 116 GLY A CA 1
ATOM 871 C C . GLY A 1 116 ? -7.554 2.185 22.545 1.00 78.25 116 GLY A C 1
ATOM 872 O O . GLY A 1 116 ? -8.429 1.374 22.234 1.00 78.25 116 GLY A O 1
ATOM 873 N N . LYS A 1 117 ? -7.844 3.323 23.186 1.00 78.88 117 LYS A N 1
ATOM 874 C CA . LYS A 1 117 ? -9.216 3.675 23.584 1.00 78.88 117 LYS A CA 1
ATOM 875 C C . LYS A 1 117 ? -10.156 3.767 22.378 1.00 78.88 117 LYS A C 1
ATOM 877 O O . LYS A 1 117 ? -11.236 3.198 22.415 1.00 78.88 117 LYS A O 1
ATOM 882 N N . THR A 1 118 ? -9.720 4.419 21.302 1.00 89.69 118 THR A N 1
ATOM 883 C CA . THR A 1 118 ? -10.528 4.586 20.088 1.00 89.69 118 THR A CA 1
ATOM 884 C C . THR A 1 118 ? -10.891 3.243 19.457 1.00 89.69 118 THR A C 1
ATOM 886 O O . THR A 1 118 ? -12.051 3.008 19.145 1.00 89.69 118 THR A O 1
ATOM 889 N N . GLU A 1 119 ? -9.930 2.325 19.318 1.00 87.88 119 GLU A N 1
ATOM 890 C CA . GLU A 1 119 ? -10.184 1.017 18.705 1.00 87.88 119 GLU A CA 1
ATOM 891 C C . GLU A 1 119 ? -11.058 0.123 19.595 1.00 87.88 119 GLU A C 1
ATOM 893 O O . GLU A 1 119 ? -11.845 -0.684 19.099 1.00 87.88 119 GLU A O 1
ATOM 898 N N . HIS A 1 120 ? -10.932 0.267 20.915 1.00 82.38 120 HIS A N 1
ATOM 899 C CA . HIS A 1 120 ? -11.821 -0.387 21.866 1.00 82.38 120 HIS A CA 1
ATOM 900 C C . HIS A 1 120 ? -13.260 0.136 21.741 1.00 82.38 120 HIS A C 1
ATOM 902 O O . HIS A 1 120 ? -14.193 -0.667 21.676 1.00 82.38 120 HIS A O 1
ATOM 908 N N . ASP A 1 121 ? -13.440 1.455 21.651 1.00 86.69 121 ASP A N 1
ATOM 909 C CA . ASP A 1 121 ? -14.752 2.084 21.471 1.00 86.69 121 ASP A CA 1
ATOM 910 C C . ASP A 1 121 ? -15.382 1.662 20.125 1.00 86.69 121 ASP A C 1
ATOM 912 O O . ASP A 1 121 ? -16.563 1.308 20.074 1.00 86.69 121 ASP A O 1
ATOM 916 N N . ASP A 1 122 ? -14.584 1.579 19.053 1.00 91.88 122 ASP A N 1
ATOM 917 C CA . ASP A 1 122 ? -15.010 1.049 17.750 1.00 91.88 122 ASP A CA 1
ATOM 918 C C . ASP A 1 122 ? -15.464 -0.419 17.840 1.00 91.88 122 ASP A C 1
ATOM 920 O O . ASP A 1 122 ? -16.475 -0.802 17.239 1.00 91.88 122 ASP A O 1
ATOM 924 N N . LEU A 1 123 ? -14.751 -1.258 18.604 1.00 89.44 123 LEU A N 1
ATOM 925 C CA . LEU A 1 123 ? -15.127 -2.659 18.816 1.00 89.44 123 LEU A CA 1
ATOM 926 C C . LEU A 1 123 ? -16.454 -2.777 19.577 1.00 89.44 123 LEU A C 1
ATOM 928 O O . LEU A 1 123 ? -17.318 -3.560 19.173 1.00 89.44 123 LEU A O 1
ATOM 932 N N . GLN A 1 124 ? -16.633 -1.993 20.642 1.00 88.44 124 GLN A N 1
ATOM 933 C CA . GLN A 1 124 ? -17.884 -1.958 21.403 1.00 88.44 124 GLN A CA 1
ATOM 934 C C . GLN A 1 124 ? -19.052 -1.486 20.536 1.00 88.44 124 GLN A C 1
ATOM 936 O O . GLN A 1 124 ? -20.130 -2.090 20.546 1.00 88.44 124 GLN A O 1
ATOM 941 N N . TYR A 1 125 ? -18.833 -0.448 19.728 1.00 92.50 125 TYR A N 1
ATOM 942 C CA . TYR A 1 125 ? -19.838 0.041 18.794 1.00 92.50 125 TYR A CA 1
ATOM 943 C C . TYR A 1 125 ? -20.203 -1.021 17.746 1.00 92.50 125 TYR A C 1
ATOM 945 O O . TYR A 1 125 ? -21.385 -1.269 17.491 1.00 92.50 125 TYR A O 1
ATOM 953 N N . ALA A 1 126 ? -19.212 -1.731 17.196 1.00 92.50 126 ALA A N 1
ATOM 954 C CA . ALA A 1 126 ? -19.448 -2.838 16.273 1.00 92.50 126 ALA A CA 1
ATOM 955 C C . ALA A 1 126 ? -20.233 -3.995 16.922 1.00 92.50 126 ALA A C 1
ATOM 957 O O . ALA A 1 126 ? -21.129 -4.552 16.283 1.00 92.50 126 ALA A O 1
ATOM 958 N N . GLN A 1 127 ? -19.947 -4.344 18.183 1.00 90.38 127 GLN A N 1
ATOM 959 C CA . GLN A 1 127 ? -20.722 -5.335 18.944 1.00 90.38 127 GLN A CA 1
ATOM 960 C C . GLN A 1 127 ? -22.185 -4.904 19.104 1.00 90.38 127 GLN A C 1
ATOM 962 O O . GLN A 1 127 ? -23.083 -5.706 18.843 1.00 90.38 127 GLN A O 1
ATOM 967 N N . ALA A 1 128 ? -22.433 -3.640 19.462 1.00 91.62 128 ALA A N 1
ATOM 968 C CA . ALA A 1 128 ? -23.784 -3.102 19.607 1.00 91.62 128 ALA A CA 1
ATOM 969 C C . ALA A 1 128 ? -24.571 -3.160 18.286 1.00 91.62 128 ALA A C 1
ATOM 971 O O . ALA A 1 128 ? -25.705 -3.645 18.264 1.00 91.62 128 ALA A O 1
ATOM 972 N N . LEU A 1 129 ? -23.953 -2.756 17.168 1.00 95.19 129 LEU A N 1
ATOM 973 C CA . LEU A 1 129 ? -24.562 -2.842 15.833 1.00 95.19 129 LEU A CA 1
ATOM 974 C C . LEU A 1 129 ? -24.875 -4.284 15.414 1.00 95.19 129 LEU A C 1
ATOM 976 O O . LEU A 1 129 ? -25.855 -4.536 14.713 1.00 95.19 129 LEU A O 1
ATOM 980 N N . LEU A 1 130 ? -24.041 -5.238 15.827 1.00 94.19 130 LEU A N 1
ATOM 981 C CA . LEU A 1 130 ? -24.208 -6.651 15.504 1.00 94.19 130 LEU A CA 1
ATOM 982 C C . LEU A 1 130 ? -25.051 -7.413 16.527 1.00 94.19 130 LEU A C 1
ATOM 984 O O . LEU A 1 130 ? -25.243 -8.608 16.331 1.00 94.19 130 LEU A O 1
ATOM 988 N N . SER A 1 131 ? -25.590 -6.767 17.561 1.00 90.75 131 SER A N 1
ATOM 989 C CA . SER A 1 131 ? -26.312 -7.421 18.666 1.00 90.75 131 SER A CA 1
ATOM 990 C C . SER A 1 131 ? -27.473 -8.316 18.214 1.00 90.75 131 SER A C 1
ATOM 992 O O . SER A 1 131 ? -27.662 -9.402 18.753 1.00 90.75 131 SER A O 1
ATOM 994 N N . HIS A 1 132 ? -28.201 -7.946 17.157 1.00 91.88 132 HIS A N 1
ATOM 995 C CA . HIS A 1 132 ? -29.261 -8.794 16.595 1.00 91.88 132 HIS A CA 1
ATOM 996 C C . HIS A 1 132 ? -28.739 -10.023 15.832 1.00 91.88 132 HIS A C 1
ATOM 998 O O . HIS A 1 132 ? -29.443 -11.019 15.694 1.00 91.88 132 HIS A O 1
ATOM 1004 N N . VAL A 1 133 ? -27.508 -9.964 15.322 1.00 93.12 133 VAL A N 1
ATOM 1005 C CA . VAL A 1 133 ? -26.874 -11.038 14.539 1.00 93.12 133 VAL A CA 1
ATOM 1006 C C . VAL A 1 133 ? -25.982 -11.922 15.421 1.00 93.12 133 VAL A C 1
ATOM 1008 O O . VAL A 1 133 ? -25.831 -13.117 15.166 1.00 93.12 133 VAL A O 1
ATOM 1011 N N . ILE A 1 134 ? -25.378 -11.336 16.455 1.00 89.62 134 ILE A N 1
ATOM 1012 C CA . ILE A 1 134 ? -24.512 -11.970 17.450 1.00 89.62 134 ILE A CA 1
ATOM 1013 C C . ILE A 1 134 ? -24.975 -11.500 18.842 1.00 89.62 134 ILE A C 1
ATOM 1015 O O . ILE A 1 134 ? -24.351 -10.614 19.426 1.00 89.62 134 ILE A O 1
ATOM 1019 N N . PRO A 1 135 ? -26.042 -12.100 19.404 1.00 82.75 135 PRO A N 1
ATOM 1020 C CA . PRO A 1 135 ? -26.564 -11.700 20.714 1.00 82.75 135 PRO A CA 1
ATOM 1021 C C . PRO A 1 135 ? -25.555 -11.846 21.857 1.00 82.75 135 PRO A C 1
ATOM 1023 O O . PRO A 1 135 ? -25.607 -11.097 22.823 1.00 82.75 135 PRO A O 1
ATOM 1026 N N . SER A 1 136 ? -24.608 -12.783 21.740 1.00 81.25 136 SER A N 1
ATOM 1027 C CA . SER A 1 136 ? -23.552 -12.990 22.736 1.00 81.25 136 SER A CA 1
ATOM 1028 C C . SER A 1 136 ? -22.476 -11.903 22.741 1.00 81.25 136 SER A C 1
ATOM 1030 O O . SER A 1 136 ? -21.654 -11.880 23.651 1.00 81.25 136 SER A O 1
ATOM 1032 N N . GLY A 1 137 ? -22.408 -11.060 21.703 1.00 77.75 137 GLY A N 1
ATOM 1033 C CA . GLY A 1 137 ? -21.311 -10.108 21.523 1.00 77.75 137 GLY A CA 1
ATOM 1034 C C . GLY A 1 137 ? -19.936 -10.762 21.331 1.00 77.75 137 GLY A C 1
ATOM 1035 O O . GLY A 1 137 ? -18.926 -10.079 21.468 1.00 77.75 137 GLY A O 1
ATOM 1036 N N . ASP A 1 138 ? -19.874 -12.063 21.019 1.00 84.19 138 ASP A N 1
ATOM 1037 C CA . ASP A 1 138 ? -18.615 -12.806 20.892 1.00 84.19 138 ASP A CA 1
ATOM 1038 C C . ASP A 1 138 ? -17.646 -12.128 19.906 1.00 84.19 138 ASP A C 1
ATOM 1040 O O . ASP A 1 138 ? -17.895 -12.052 18.695 1.00 84.19 138 ASP A O 1
ATOM 1044 N N . ILE A 1 139 ? -16.521 -11.654 20.448 1.00 85.81 139 ILE A N 1
ATOM 1045 C CA . ILE A 1 139 ? -15.501 -10.885 19.735 1.00 85.81 139 ILE A CA 1
ATOM 1046 C C . ILE A 1 139 ? -14.927 -11.694 18.571 1.00 85.81 139 ILE A C 1
ATOM 1048 O O . ILE A 1 139 ? -14.732 -11.138 17.489 1.00 85.81 139 ILE A O 1
ATOM 1052 N N . ALA A 1 140 ? -14.715 -13.005 18.731 1.00 86.19 140 ALA A N 1
ATOM 1053 C CA . ALA A 1 140 ? -14.171 -13.837 17.660 1.00 86.19 140 ALA A CA 1
ATOM 1054 C C . ALA A 1 140 ? -15.104 -13.846 16.438 1.00 86.19 140 ALA A C 1
ATOM 1056 O O . ALA A 1 140 ? -14.654 -13.717 15.297 1.00 86.19 140 ALA A O 1
ATOM 1057 N N . ARG A 1 141 ? -16.424 -13.909 16.665 1.00 88.75 141 ARG A N 1
ATOM 1058 C CA . ARG A 1 141 ? -17.435 -13.846 15.597 1.00 88.75 141 ARG A CA 1
ATOM 1059 C C . ARG A 1 141 ? -17.553 -12.456 14.979 1.00 88.75 141 ARG A C 1
ATOM 1061 O O . ARG A 1 141 ? -17.742 -12.360 13.763 1.00 88.75 141 ARG A O 1
ATOM 1068 N N . VAL A 1 142 ? -17.432 -11.394 15.779 1.00 91.00 142 VAL A N 1
ATOM 1069 C CA . VAL A 1 142 ? -17.396 -10.008 15.281 1.00 91.00 142 VAL A CA 1
ATOM 1070 C C . VAL A 1 142 ? -16.190 -9.813 14.362 1.00 91.00 142 VAL A C 1
ATOM 1072 O O . VAL A 1 142 ? -16.360 -9.417 13.206 1.00 91.00 142 VAL A O 1
ATOM 1075 N N . ILE A 1 143 ? -14.995 -10.192 14.823 1.00 91.00 143 ILE A N 1
ATOM 1076 C CA . ILE A 1 143 ? -13.754 -10.113 14.046 1.00 91.00 143 ILE A CA 1
ATOM 1077 C C . ILE A 1 143 ? -13.854 -10.973 12.782 1.00 91.00 143 ILE A C 1
ATOM 1079 O O . ILE A 1 143 ? -13.533 -10.495 11.697 1.00 91.00 143 ILE A O 1
ATOM 1083 N N . ALA A 1 144 ? -14.369 -12.204 12.864 1.00 89.56 144 ALA A N 1
ATOM 1084 C CA . ALA A 1 144 ? -14.533 -13.066 11.693 1.00 89.56 144 ALA A CA 1
ATOM 1085 C C . ALA A 1 144 ? -15.429 -12.431 10.611 1.00 89.56 144 ALA A C 1
ATOM 1087 O O . ALA A 1 144 ? -15.130 -12.525 9.416 1.00 89.56 144 ALA A O 1
ATOM 1088 N N . ARG A 1 145 ? -16.516 -11.748 11.000 1.00 93.69 145 ARG A N 1
ATOM 1089 C CA . ARG A 1 145 ? -17.365 -10.999 10.055 1.00 93.69 145 ARG A CA 1
ATOM 1090 C C . ARG A 1 145 ? -16.644 -9.778 9.491 1.00 93.69 145 ARG A C 1
ATOM 1092 O O . ARG A 1 145 ? -16.720 -9.552 8.283 1.00 93.69 145 ARG A O 1
ATOM 1099 N N . ALA A 1 146 ? -15.936 -9.028 10.334 1.00 93.19 146 ALA A N 1
ATOM 1100 C CA . ALA A 1 146 ? -15.161 -7.865 9.913 1.00 93.19 146 ALA A CA 1
ATOM 1101 C C . ALA A 1 146 ? -14.080 -8.247 8.890 1.00 93.19 146 ALA A C 1
ATOM 1103 O O . ALA A 1 146 ? -13.967 -7.600 7.851 1.00 93.19 146 ALA A O 1
ATOM 1104 N N . LEU A 1 147 ? -13.360 -9.351 9.114 1.00 93.88 147 LEU A N 1
ATOM 1105 C CA . LEU A 1 147 ? -12.361 -9.875 8.181 1.00 93.88 147 LEU A CA 1
ATOM 1106 C C . LEU A 1 147 ? -12.984 -10.247 6.831 1.00 93.88 147 LEU A C 1
ATOM 1108 O O . LEU A 1 147 ? -12.475 -9.826 5.796 1.00 93.88 147 LEU A O 1
ATOM 1112 N N . LYS A 1 148 ? -14.118 -10.962 6.813 1.00 93.94 148 LYS A N 1
ATOM 1113 C CA . LYS A 1 148 ? -14.826 -11.295 5.560 1.00 93.94 148 LYS A CA 1
ATOM 1114 C C . LYS A 1 148 ? -15.266 -10.046 4.791 1.00 93.94 148 LYS A C 1
ATOM 1116 O O . LYS A 1 148 ? -15.124 -9.989 3.566 1.00 93.94 148 LYS A O 1
ATOM 1121 N N . ALA A 1 149 ? -15.774 -9.039 5.501 1.00 93.31 149 ALA A N 1
ATOM 1122 C CA . ALA A 1 149 ? -16.171 -7.767 4.905 1.00 93.31 149 ALA A CA 1
ATOM 1123 C C . ALA A 1 149 ? -14.963 -6.997 4.348 1.00 93.31 149 ALA A C 1
ATOM 1125 O O . ALA A 1 149 ? -15.014 -6.513 3.215 1.00 93.31 149 ALA A O 1
ATOM 1126 N N . LEU A 1 150 ? -13.861 -6.940 5.103 1.00 93.75 150 LEU A N 1
ATOM 1127 C CA . LEU A 1 150 ? -12.623 -6.290 4.686 1.00 93.75 150 LEU A CA 1
ATOM 1128 C C . LEU A 1 150 ? -12.021 -6.981 3.460 1.00 93.75 150 LEU A C 1
ATOM 1130 O O . LEU A 1 150 ? -11.683 -6.294 2.501 1.00 93.75 150 LEU A O 1
ATOM 1134 N N . ILE A 1 151 ? -11.944 -8.315 3.446 1.00 90.94 151 ILE A N 1
ATOM 1135 C CA . ILE A 1 151 ? -11.475 -9.095 2.289 1.00 90.94 151 ILE A CA 1
ATOM 1136 C C . ILE A 1 151 ? -12.315 -8.752 1.058 1.00 90.94 151 ILE A C 1
ATOM 1138 O O . ILE A 1 151 ? -11.764 -8.297 0.060 1.00 90.94 151 ILE A O 1
ATOM 1142 N N . SER A 1 152 ? -13.644 -8.825 1.167 1.00 89.06 152 SER A N 1
ATOM 1143 C CA . SER A 1 152 ? -14.556 -8.495 0.061 1.00 89.06 152 SER A CA 1
ATOM 1144 C C . SER A 1 152 ? -14.368 -7.057 -0.447 1.00 89.06 152 SER A C 1
ATOM 1146 O O . SER A 1 152 ? -14.431 -6.781 -1.647 1.00 89.06 152 SER A O 1
ATOM 1148 N N . GLN A 1 153 ? -14.138 -6.103 0.461 1.00 89.12 153 GLN A N 1
ATOM 1149 C CA . GLN A 1 153 ? -13.874 -4.710 0.104 1.00 89.12 153 GLN A CA 1
ATOM 1150 C C . GLN A 1 153 ? -12.516 -4.550 -0.594 1.00 89.12 153 GLN A C 1
ATOM 1152 O O . GLN A 1 153 ? -12.403 -3.779 -1.551 1.00 89.12 153 GLN A O 1
ATOM 1157 N N . GLN A 1 154 ? -11.488 -5.265 -0.137 1.00 89.25 154 GLN A N 1
ATOM 1158 C CA . GLN A 1 154 ? -10.160 -5.232 -0.741 1.00 89.25 154 GLN A CA 1
ATOM 1159 C C . GLN A 1 154 ? -10.131 -5.938 -2.094 1.00 89.25 154 GLN A C 1
ATOM 1161 O O . GLN A 1 154 ? -9.501 -5.414 -3.004 1.00 89.25 154 GLN A O 1
ATOM 1166 N N . GLU A 1 155 ? -10.849 -7.043 -2.285 1.00 86.75 155 GLU A N 1
ATOM 1167 C CA . GLU A 1 155 ? -11.002 -7.702 -3.589 1.00 86.75 155 GLU A CA 1
ATOM 1168 C C . GLU A 1 155 ? -11.679 -6.770 -4.600 1.00 86.75 155 GLU A C 1
ATOM 1170 O O . GLU A 1 155 ? -11.174 -6.570 -5.705 1.00 86.75 155 GLU A O 1
ATOM 1175 N N . LYS A 1 156 ? -12.746 -6.069 -4.194 1.00 83.94 156 LYS A N 1
ATOM 1176 C CA . LYS A 1 156 ? -13.371 -5.012 -5.009 1.00 83.94 156 LYS A CA 1
ATOM 1177 C C . LYS A 1 156 ? -12.377 -3.919 -5.402 1.00 83.94 156 LYS A C 1
ATOM 1179 O O . LYS A 1 156 ? -12.275 -3.566 -6.574 1.00 83.94 156 LYS A O 1
ATOM 1184 N N . ARG A 1 157 ? -11.623 -3.382 -4.436 1.00 83.06 157 ARG A N 1
ATOM 1185 C CA . ARG A 1 157 ? -10.675 -2.274 -4.666 1.00 83.06 157 ARG A CA 1
ATOM 1186 C C . ARG A 1 157 ? -9.440 -2.696 -5.470 1.00 83.06 157 ARG A C 1
ATOM 1188 O O . ARG A 1 157 ? -8.985 -1.949 -6.335 1.00 83.06 157 ARG A O 1
ATOM 1195 N N . LYS A 1 158 ? -8.868 -3.864 -5.172 1.00 79.75 158 LYS A N 1
ATOM 1196 C CA . LYS A 1 158 ? -7.610 -4.351 -5.757 1.00 79.75 158 LYS A CA 1
ATOM 1197 C C . LYS A 1 158 ? -7.801 -5.136 -7.043 1.00 79.75 158 LYS A C 1
ATOM 1199 O O . LYS A 1 158 ? -6.890 -5.135 -7.862 1.00 79.75 158 LYS A O 1
ATOM 1204 N N . LEU A 1 159 ? -8.921 -5.820 -7.218 1.00 78.25 159 LEU A N 1
ATOM 1205 C CA . LEU A 1 159 ? -9.137 -6.707 -8.365 1.00 78.25 159 LEU A CA 1
ATOM 1206 C C . LEU A 1 159 ? -10.212 -6.163 -9.298 1.00 78.25 159 LEU A C 1
ATOM 1208 O O . LEU A 1 159 ? -10.322 -6.614 -10.427 1.00 78.25 159 LEU A O 1
ATOM 1212 N N . GLY A 1 160 ? -11.003 -5.187 -8.842 1.00 71.69 160 GLY A N 1
ATOM 1213 C CA . GLY A 1 160 ? -12.194 -4.768 -9.569 1.00 71.69 160 GLY A CA 1
ATOM 1214 C C . GLY A 1 160 ? -13.292 -5.831 -9.548 1.00 71.69 160 GLY A C 1
ATOM 1215 O O . GLY A 1 160 ? -14.174 -5.787 -10.401 1.00 71.69 160 GLY A O 1
ATOM 1216 N N . ALA A 1 161 ? -13.240 -6.772 -8.594 1.00 67.44 161 ALA A N 1
ATOM 1217 C CA . ALA A 1 161 ? -14.226 -7.833 -8.428 1.00 67.44 161 ALA A CA 1
ATOM 1218 C C . ALA A 1 161 ? -15.606 -7.217 -8.159 1.00 67.44 161 ALA A C 1
ATOM 1220 O O . ALA A 1 161 ? -15.886 -6.741 -7.062 1.00 67.44 161 ALA A O 1
ATOM 1221 N N . THR A 1 162 ? -16.471 -7.172 -9.169 1.00 68.69 162 THR A N 1
ATOM 1222 C CA . THR A 1 162 ? -17.846 -6.680 -9.046 1.00 68.69 162 THR A CA 1
ATOM 1223 C C . THR A 1 162 ? -18.797 -7.672 -9.690 1.00 68.69 162 THR A C 1
ATOM 1225 O O . THR A 1 162 ? -18.546 -8.156 -10.789 1.00 68.69 162 THR A O 1
ATOM 1228 N N . SER A 1 163 ? -19.916 -7.948 -9.020 1.00 61.62 163 SER A N 1
ATOM 1229 C CA . SER A 1 163 ? -20.973 -8.824 -9.535 1.00 61.62 163 SER A CA 1
ATOM 1230 C C . SER A 1 163 ? -21.717 -8.224 -10.731 1.00 61.62 163 SER A C 1
ATOM 1232 O O . SER A 1 163 ? -22.397 -8.947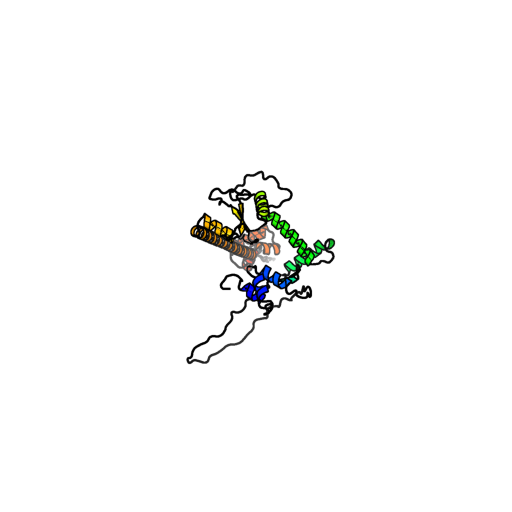 -11.453 1.00 61.62 163 SER A O 1
ATOM 1234 N N . LYS A 1 164 ? -21.602 -6.907 -10.958 1.00 67.19 164 LYS A N 1
ATOM 1235 C CA . LYS A 1 164 ? -22.224 -6.216 -12.092 1.00 67.19 164 LYS A CA 1
ATOM 1236 C C . LYS A 1 164 ? -21.218 -5.265 -12.748 1.00 67.19 164 LYS A C 1
ATOM 1238 O O . LYS A 1 164 ? -21.168 -4.083 -12.391 1.00 67.19 164 LYS A O 1
ATOM 1243 N N . PRO A 1 165 ? -20.373 -5.763 -13.665 1.00 63.56 165 PRO A N 1
ATOM 1244 C CA . PRO A 1 165 ? -19.458 -4.912 -14.410 1.00 63.56 165 PRO A CA 1
ATOM 1245 C C . PRO A 1 165 ? -20.265 -3.970 -15.307 1.00 63.56 165 PRO A C 1
ATOM 1247 O O . PRO A 1 165 ? -21.143 -4.395 -16.057 1.00 63.56 165 PRO A O 1
ATOM 1250 N N . ARG A 1 166 ? -19.993 -2.666 -15.217 1.00 64.38 166 ARG A N 1
ATOM 1251 C CA . ARG A 1 166 ? -20.557 -1.687 -16.150 1.00 64.38 166 ARG A CA 1
ATOM 1252 C C . ARG A 1 166 ? -19.644 -1.644 -17.380 1.00 64.38 166 ARG A C 1
ATOM 1254 O O . ARG A 1 166 ? -18.430 -1.549 -17.185 1.00 64.38 166 ARG A O 1
ATOM 1261 N N . PRO A 1 167 ? -20.171 -1.703 -18.615 1.00 56.84 167 PRO A N 1
ATOM 1262 C CA . PRO A 1 167 ? -19.344 -1.496 -19.796 1.00 56.84 167 PRO A CA 1
ATOM 1263 C C . PRO A 1 167 ? -18.681 -0.121 -19.680 1.00 56.84 167 PRO A C 1
ATOM 1265 O O . PRO A 1 167 ? -19.366 0.881 -19.477 1.00 56.84 167 PRO A O 1
ATOM 1268 N N . SER A 1 168 ? -17.347 -0.084 -19.714 1.00 59.34 168 SER A N 1
ATOM 1269 C CA . SER A 1 168 ? -16.596 1.171 -19.678 1.00 59.34 168 SER A CA 1
ATOM 1270 C C . SER A 1 168 ? -16.715 1.841 -21.048 1.00 59.34 168 SER A C 1
ATOM 1272 O O . SER A 1 168 ? -16.234 1.266 -22.023 1.00 59.34 168 SER A O 1
ATOM 1274 N N . PRO A 1 169 ? -17.316 3.038 -21.163 1.00 57.97 169 PRO A N 1
ATOM 1275 C CA . PRO A 1 169 ? -17.497 3.693 -22.451 1.00 57.97 169 PRO A CA 1
ATOM 1276 C C . PRO A 1 169 ? -16.327 4.623 -22.811 1.00 57.97 169 PRO A C 1
ATOM 1278 O O . PRO A 1 169 ? -16.447 5.419 -23.736 1.00 57.97 169 PRO A O 1
ATOM 1281 N N . ARG A 1 170 ? -15.202 4.597 -22.080 1.00 59.41 170 ARG A N 1
ATOM 1282 C CA . ARG A 1 170 ? -14.069 5.499 -22.341 1.00 59.41 170 ARG A CA 1
ATOM 1283 C C . ARG A 1 170 ? -12.772 4.727 -22.519 1.00 59.41 170 ARG A C 1
ATOM 1285 O O . ARG A 1 170 ? -12.383 3.941 -21.656 1.00 59.41 170 AR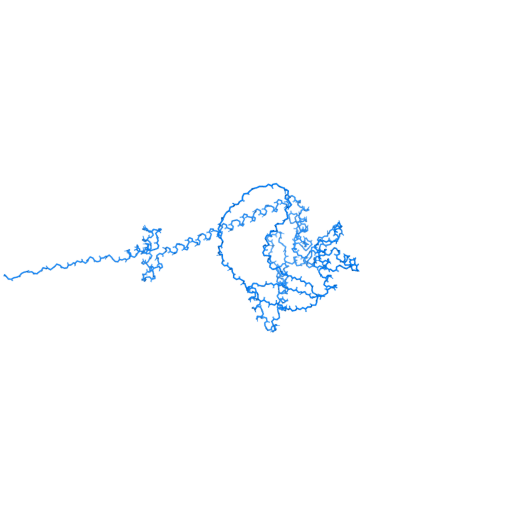G A O 1
ATOM 1292 N N . ARG A 1 171 ? -12.105 5.000 -23.643 1.00 58.78 171 ARG A N 1
ATOM 1293 C CA . ARG A 1 171 ? -10.725 4.591 -23.918 1.00 58.78 171 ARG A CA 1
ATOM 1294 C C . ARG A 1 171 ? -9.863 5.055 -22.740 1.00 58.78 171 ARG A C 1
ATOM 1296 O O . ARG A 1 171 ? -9.964 6.214 -22.336 1.00 58.78 171 ARG A O 1
ATOM 1303 N N . ALA A 1 172 ? -9.087 4.147 -22.152 1.00 61.81 172 ALA A N 1
ATOM 1304 C CA . ALA A 1 172 ? -8.186 4.505 -21.064 1.00 61.81 172 ALA A CA 1
ATOM 1305 C C . ALA A 1 172 ? -7.246 5.622 -21.541 1.00 61.81 172 ALA A C 1
ATOM 1307 O O . ALA A 1 172 ? -6.707 5.556 -22.643 1.00 61.81 172 ALA A O 1
ATOM 1308 N N . THR A 1 173 ? -7.072 6.662 -20.728 1.00 63.69 173 THR A N 1
ATOM 1309 C CA . THR A 1 173 ? -6.233 7.825 -21.064 1.00 63.69 173 THR A CA 1
ATOM 1310 C C . THR A 1 173 ? -4.736 7.531 -20.957 1.00 63.69 173 THR A C 1
ATOM 1312 O O . THR A 1 173 ? -3.923 8.366 -21.334 1.00 63.69 173 THR A O 1
ATOM 1315 N N . SER A 1 174 ? -4.358 6.360 -20.436 1.00 77.38 174 SER A N 1
ATOM 1316 C CA . SER A 1 174 ? -2.972 5.941 -20.261 1.00 77.38 174 SER A CA 1
ATOM 1317 C C . SER A 1 174 ? -2.797 4.480 -20.651 1.00 77.38 174 SER A C 1
ATOM 1319 O O . SER A 1 174 ? -3.527 3.620 -20.162 1.00 77.38 174 SER A O 1
ATOM 1321 N N . GLU A 1 175 ? -1.766 4.206 -21.448 1.00 76.25 175 GLU A N 1
ATOM 1322 C CA . GLU A 1 175 ? -1.322 2.856 -21.821 1.00 76.25 175 GLU A CA 1
ATOM 1323 C C . GLU A 1 175 ? -0.897 2.013 -20.607 1.00 76.25 175 GLU A C 1
ATOM 1325 O O . GLU A 1 175 ? -0.937 0.791 -20.657 1.00 76.25 175 GLU A O 1
ATOM 1330 N N . ARG A 1 176 ? -0.554 2.648 -19.473 1.00 85.62 176 ARG A N 1
ATOM 1331 C CA . ARG A 1 176 ? -0.206 1.951 -18.219 1.00 85.62 176 ARG A CA 1
ATOM 1332 C C . ARG A 1 176 ? -1.422 1.504 -17.409 1.00 85.62 176 ARG A C 1
ATOM 1334 O O . ARG A 1 176 ? -1.261 0.825 -16.394 1.00 85.62 176 ARG A O 1
ATOM 1341 N N . HIS A 1 177 ? -2.626 1.950 -17.767 1.00 89.44 177 HIS A N 1
ATOM 1342 C CA . HIS A 1 177 ? -3.824 1.610 -17.012 1.00 89.44 177 HIS A CA 1
ATOM 1343 C C . HIS A 1 177 ? -4.280 0.188 -17.342 1.00 89.44 177 HIS A C 1
ATOM 1345 O O . HIS A 1 177 ? -4.721 -0.079 -18.455 1.00 89.44 177 HIS A O 1
ATOM 1351 N N . ILE A 1 178 ? -4.250 -0.698 -16.346 1.00 90.00 178 ILE A N 1
ATOM 1352 C CA . ILE A 1 178 ? -4.747 -2.069 -16.481 1.00 90.00 178 ILE A CA 1
ATOM 1353 C C . ILE A 1 178 ? -6.243 -2.094 -16.133 1.00 90.00 178 ILE A C 1
ATOM 1355 O O . ILE A 1 178 ? -6.596 -1.811 -14.977 1.00 90.00 178 ILE A O 1
ATOM 1359 N N . PRO A 1 179 ? -7.132 -2.439 -17.085 1.00 88.31 179 PRO A N 1
ATOM 1360 C CA . PRO A 1 179 ? -8.567 -2.482 -16.839 1.00 88.31 179 PRO A CA 1
ATOM 1361 C C . PRO A 1 179 ? -8.947 -3.446 -15.710 1.00 88.31 179 PRO A C 1
ATOM 1363 O O . PRO A 1 179 ? -8.323 -4.489 -15.517 1.00 88.31 179 PRO A O 1
ATOM 1366 N N . ALA A 1 180 ? -10.033 -3.137 -14.998 1.00 87.62 180 ALA A N 1
ATOM 1367 C CA . ALA A 1 180 ? -10.526 -3.953 -13.885 1.00 87.62 180 ALA A CA 1
ATOM 1368 C C . ALA A 1 180 ? -10.768 -5.426 -14.269 1.00 87.62 180 ALA A C 1
ATOM 1370 O O . ALA A 1 180 ? -10.353 -6.318 -13.539 1.00 87.62 180 ALA A O 1
ATOM 1371 N N . HIS A 1 181 ? -11.372 -5.686 -15.434 1.00 86.00 181 HIS A N 1
ATOM 1372 C CA . HIS A 1 181 ? -11.630 -7.056 -15.892 1.00 86.00 181 HIS A CA 1
ATOM 1373 C C . HIS A 1 181 ? -10.333 -7.847 -16.140 1.00 86.00 181 HIS A C 1
ATOM 1375 O O . HIS A 1 181 ? -10.275 -9.028 -15.819 1.00 86.00 181 HIS A O 1
ATOM 1381 N N . VAL A 1 182 ? -9.274 -7.189 -16.632 1.00 91.38 182 VAL A N 1
ATOM 1382 C CA . VAL A 1 182 ? -7.949 -7.803 -16.819 1.00 91.38 182 VAL A CA 1
ATOM 1383 C C . VAL A 1 182 ? -7.307 -8.104 -15.470 1.00 91.38 182 VAL A C 1
ATOM 1385 O O . VAL A 1 182 ? -6.823 -9.210 -15.262 1.00 91.38 182 VAL A O 1
ATOM 1388 N N . ARG A 1 183 ? -7.357 -7.163 -14.516 1.00 92.31 183 ARG A N 1
ATOM 1389 C CA . ARG A 1 183 ? -6.832 -7.382 -13.155 1.00 92.31 183 ARG A CA 1
ATOM 1390 C C . ARG A 1 183 ? -7.501 -8.569 -12.470 1.00 92.31 183 ARG A C 1
ATOM 1392 O O . ARG A 1 183 ? -6.809 -9.360 -11.838 1.00 92.31 183 ARG A O 1
ATOM 1399 N N . HIS A 1 184 ? -8.821 -8.690 -12.604 1.00 90.38 184 HIS A N 1
ATOM 1400 C CA . HIS A 1 184 ? -9.577 -9.815 -12.065 1.00 90.38 184 HIS A CA 1
ATOM 1401 C C . HIS A 1 184 ? -9.150 -11.140 -12.705 1.00 90.38 184 HIS A C 1
ATOM 1403 O O . HIS A 1 184 ? -8.762 -12.061 -11.992 1.00 90.38 184 HIS A O 1
ATOM 1409 N N . ALA A 1 185 ? -9.157 -11.211 -14.041 1.00 92.62 185 ALA A N 1
ATOM 1410 C CA . ALA A 1 185 ? -8.798 -12.420 -14.780 1.00 92.62 185 ALA A CA 1
ATOM 1411 C C . ALA A 1 185 ? -7.356 -12.874 -14.497 1.00 92.62 185 ALA A C 1
ATOM 1413 O O . ALA A 1 185 ? -7.117 -14.053 -14.256 1.00 92.62 185 ALA A O 1
ATOM 1414 N N . VAL A 1 186 ? -6.401 -11.939 -14.456 1.00 95.31 186 VAL A N 1
ATOM 1415 C CA . VAL A 1 186 ? -4.997 -12.232 -14.126 1.00 95.31 186 VAL A CA 1
ATOM 1416 C C . VAL A 1 186 ? -4.856 -12.711 -12.684 1.00 95.31 186 VAL A C 1
ATOM 1418 O O . VAL A 1 186 ? -4.102 -13.641 -12.422 1.00 95.31 186 VAL A O 1
ATOM 1421 N N . TRP A 1 187 ? -5.587 -12.115 -11.739 1.00 94.19 187 TRP A N 1
ATOM 1422 C CA . TRP A 1 187 ? -5.530 -12.550 -10.345 1.00 94.19 187 TRP A CA 1
ATOM 1423 C C . TRP A 1 187 ? -6.046 -13.972 -10.145 1.00 94.19 187 TRP A C 1
ATOM 1425 O O . TRP A 1 187 ? -5.426 -14.743 -9.411 1.00 94.19 187 TRP A O 1
ATOM 1435 N N . GLU A 1 188 ? -7.158 -14.307 -10.797 1.00 93.12 188 GLU A N 1
ATOM 1436 C CA . GLU A 1 188 ? -7.746 -15.645 -10.779 1.00 93.12 188 GLU A CA 1
ATOM 1437 C C . GLU A 1 188 ? -6.821 -16.665 -11.452 1.00 93.12 188 GLU A C 1
ATOM 1439 O O . GLU A 1 188 ? -6.466 -17.663 -10.825 1.00 93.12 188 GLU A O 1
ATOM 1444 N N . ARG A 1 189 ? -6.331 -16.359 -12.664 1.00 95.25 189 ARG A N 1
ATOM 1445 C CA . ARG A 1 189 ? -5.360 -17.185 -13.401 1.00 95.25 189 ARG A CA 1
ATOM 1446 C C . ARG A 1 189 ? -4.106 -17.468 -12.575 1.00 95.25 189 ARG A C 1
ATOM 1448 O O . ARG A 1 189 ? -3.654 -18.606 -12.497 1.00 95.25 189 ARG A O 1
ATOM 1455 N N . ASP A 1 190 ? -3.551 -16.437 -11.944 1.00 96.19 190 ASP A N 1
ATOM 1456 C CA . ASP A 1 190 ? -2.305 -16.540 -11.183 1.00 96.19 190 ASP A CA 1
ATOM 1457 C C . ASP A 1 190 ? -2.549 -17.028 -9.741 1.00 96.19 190 ASP A C 1
ATOM 1459 O O . ASP A 1 190 ? -1.598 -17.209 -8.973 1.00 96.19 190 ASP A O 1
ATOM 1463 N N . GLY A 1 191 ? -3.806 -17.241 -9.339 1.00 94.06 191 GLY A N 1
ATOM 1464 C CA . GLY A 1 191 ? -4.187 -17.711 -8.009 1.00 94.06 191 GLY A CA 1
ATOM 1465 C C . GLY A 1 191 ? -3.724 -16.793 -6.877 1.00 94.06 191 GLY A C 1
ATOM 1466 O O . GLY A 1 191 ? -3.422 -17.286 -5.789 1.00 94.06 191 GLY A O 1
ATOM 1467 N N . GLY A 1 192 ? -3.600 -15.483 -7.126 1.00 94.06 192 GLY A N 1
ATOM 1468 C CA . GLY A 1 192 ? -3.085 -14.515 -6.149 1.00 94.06 192 GLY A CA 1
ATOM 1469 C C . GLY A 1 192 ? -1.671 -14.838 -5.649 1.00 94.06 192 GLY A C 1
ATOM 1470 O O . GLY A 1 192 ? -1.387 -14.694 -4.459 1.00 94.06 192 GLY A O 1
ATOM 1471 N N . GLN A 1 193 ? -0.798 -15.319 -6.535 1.00 96.50 193 GLN A N 1
ATOM 1472 C CA . GLN A 1 193 ? 0.581 -15.699 -6.231 1.00 96.50 193 GLN A CA 1
ATOM 1473 C C . GLN A 1 193 ? 1.529 -15.187 -7.321 1.00 96.50 193 GLN A C 1
ATOM 1475 O O . GLN A 1 193 ? 1.170 -15.093 -8.492 1.00 96.50 193 GLN A O 1
ATOM 1480 N N . CYS A 1 194 ? 2.763 -14.869 -6.939 1.00 97.56 194 CYS A N 1
ATOM 1481 C CA . CYS A 1 194 ? 3.814 -14.492 -7.881 1.00 97.56 194 CYS A CA 1
ATOM 1482 C C . CYS A 1 194 ? 4.039 -15.591 -8.942 1.00 97.56 194 CYS A C 1
ATOM 1484 O O . CYS A 1 194 ? 4.207 -16.760 -8.603 1.00 97.56 194 CYS A O 1
ATOM 1486 N N . THR A 1 195 ? 4.053 -15.239 -10.227 1.00 98.00 195 THR A N 1
ATOM 1487 C CA . THR A 1 195 ? 4.250 -16.179 -11.349 1.00 98.00 195 THR A CA 1
ATOM 1488 C C . THR A 1 195 ? 5.710 -16.442 -11.690 1.00 98.00 195 THR A C 1
ATOM 1490 O O . THR A 1 195 ? 5.986 -17.359 -12.452 1.00 98.00 195 THR A O 1
ATOM 1493 N N . PHE A 1 196 ? 6.650 -15.691 -11.107 1.00 97.31 196 PHE A N 1
ATOM 1494 C CA . PHE A 1 196 ? 8.077 -15.961 -11.273 1.00 97.31 196 PHE A CA 1
ATOM 1495 C C . PHE A 1 196 ? 8.428 -17.400 -10.878 1.00 97.31 196 PHE A C 1
ATOM 1497 O O . PHE A 1 196 ? 8.106 -17.843 -9.769 1.00 97.31 196 PHE A O 1
ATOM 1504 N N . THR A 1 197 ? 9.132 -18.083 -11.773 1.00 96.75 197 THR A N 1
ATOM 1505 C CA . THR A 1 197 ? 9.719 -19.407 -11.574 1.00 96.75 197 THR A CA 1
ATOM 1506 C C . THR A 1 197 ? 11.233 -19.278 -11.514 1.00 96.75 197 THR A C 1
ATOM 1508 O O . THR A 1 197 ? 11.832 -18.644 -12.384 1.00 96.75 197 THR A O 1
ATOM 1511 N N . SER A 1 198 ? 11.856 -19.869 -10.494 1.00 91.94 198 SER A N 1
ATOM 1512 C CA . SER A 1 198 ? 13.314 -19.957 -10.421 1.00 91.94 198 SER A CA 1
ATOM 1513 C C . SER A 1 198 ? 13.873 -20.784 -11.590 1.00 91.94 198 SER A C 1
ATOM 1515 O O . SER A 1 198 ? 13.123 -21.543 -12.212 1.00 91.94 198 SER A O 1
ATOM 1517 N N . PRO A 1 199 ? 15.185 -20.693 -11.873 1.00 91.62 199 PRO A N 1
ATOM 1518 C CA . PRO A 1 199 ? 15.843 -21.577 -12.837 1.00 91.62 199 PRO A CA 1
ATOM 1519 C C . PRO A 1 199 ? 15.618 -23.070 -12.549 1.00 91.62 199 PRO A C 1
ATOM 1521 O O . PRO A 1 199 ? 15.490 -23.859 -13.477 1.00 91.62 199 PRO A O 1
ATOM 1524 N N . ASP A 1 200 ? 15.474 -23.436 -11.272 1.00 92.31 200 ASP A N 1
ATOM 1525 C CA . ASP A 1 200 ? 15.183 -24.804 -10.820 1.00 92.31 200 ASP A CA 1
ATOM 1526 C C . ASP A 1 200 ? 13.695 -25.199 -10.959 1.00 92.31 200 ASP A C 1
ATOM 1528 O O . ASP A 1 200 ? 13.278 -26.261 -10.505 1.00 92.31 200 ASP A O 1
ATOM 1532 N N . GLY A 1 201 ? 12.860 -24.337 -11.553 1.00 93.06 201 GLY A N 1
ATOM 1533 C CA . GLY A 1 201 ? 11.440 -24.594 -11.812 1.00 93.06 201 GLY A CA 1
ATOM 1534 C C . GLY A 1 201 ? 10.498 -24.291 -10.642 1.00 93.06 201 GLY A C 1
ATOM 1535 O O . GLY A 1 201 ? 9.292 -24.523 -10.743 1.00 93.06 201 GLY A O 1
ATOM 1536 N N . HIS A 1 202 ? 10.994 -23.739 -9.531 1.00 93.44 202 HIS A N 1
ATOM 1537 C CA . HIS A 1 202 ? 10.155 -23.447 -8.371 1.00 93.44 202 HIS A CA 1
ATOM 1538 C C . HIS A 1 202 ? 9.434 -22.108 -8.515 1.00 93.44 202 HIS A C 1
ATOM 1540 O O . HIS A 1 202 ? 10.050 -21.044 -8.612 1.00 93.44 202 HIS A O 1
ATOM 1546 N N . ARG A 1 203 ? 8.100 -22.146 -8.465 1.00 96.25 203 ARG A N 1
ATOM 1547 C CA . ARG A 1 203 ? 7.276 -20.938 -8.428 1.00 96.25 203 ARG A CA 1
ATOM 1548 C C . ARG A 1 203 ? 7.421 -20.231 -7.083 1.00 96.25 203 ARG A C 1
ATOM 1550 O O . ARG A 1 203 ? 7.287 -20.846 -6.027 1.00 96.25 203 ARG A O 1
ATOM 1557 N N . CYS A 1 204 ? 7.624 -18.919 -7.115 1.00 95.94 204 CYS A N 1
ATOM 1558 C CA . CYS A 1 204 ? 7.713 -18.109 -5.907 1.00 95.94 204 CYS A CA 1
ATOM 1559 C C . CYS A 1 204 ? 6.441 -18.255 -5.034 1.00 95.94 204 CYS A C 1
ATOM 1561 O O . CYS A 1 204 ? 5.335 -18.005 -5.523 1.00 95.94 204 CYS A O 1
ATOM 1563 N N . PRO A 1 205 ? 6.555 -18.595 -3.733 1.00 94.94 205 PRO A N 1
ATOM 1564 C CA . PRO A 1 205 ? 5.401 -18.772 -2.843 1.00 94.94 205 PRO A CA 1
ATOM 1565 C C . PRO A 1 205 ? 4.769 -17.448 -2.382 1.00 94.94 205 PRO A C 1
ATOM 1567 O O . PRO A 1 205 ? 3.775 -17.454 -1.660 1.00 94.94 205 PRO A O 1
ATOM 1570 N N . ALA A 1 206 ? 5.327 -16.295 -2.767 1.00 94.94 206 ALA A N 1
ATOM 1571 C CA . ALA A 1 206 ? 4.849 -14.998 -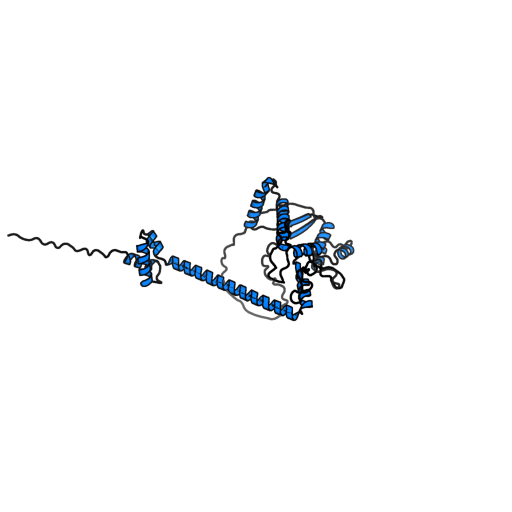2.307 1.00 94.94 206 ALA A CA 1
ATOM 1572 C C . ALA A 1 206 ? 3.409 -14.719 -2.773 1.00 94.94 206 ALA A C 1
ATOM 1574 O O . ALA A 1 206 ? 3.110 -14.740 -3.969 1.00 94.94 206 ALA A O 1
ATOM 1575 N N . ARG A 1 207 ? 2.542 -14.394 -1.807 1.00 94.75 207 ARG A N 1
ATOM 1576 C CA . ARG A 1 207 ? 1.142 -13.957 -2.005 1.00 94.75 207 ARG A CA 1
ATOM 1577 C C . ARG A 1 207 ? 0.898 -12.521 -1.527 1.00 94.75 207 ARG A C 1
ATOM 1579 O O . ARG A 1 207 ? -0.203 -11.985 -1.623 1.00 94.75 207 ARG A O 1
ATOM 1586 N N . THR A 1 208 ? 1.931 -11.888 -0.980 1.00 91.88 208 THR A N 1
ATOM 1587 C CA . THR A 1 208 ? 1.895 -10.538 -0.415 1.00 91.88 208 THR A CA 1
ATOM 1588 C C . THR A 1 208 ? 2.707 -9.583 -1.278 1.00 91.88 208 THR A C 1
ATOM 1590 O O . THR A 1 208 ? 3.590 -9.996 -2.028 1.00 91.88 208 THR A O 1
ATOM 1593 N N . LEU A 1 209 ? 2.378 -8.289 -1.188 1.00 91.50 209 LEU A N 1
ATOM 1594 C CA . LEU A 1 209 ? 3.040 -7.229 -1.961 1.00 91.50 209 LEU A CA 1
ATOM 1595 C C . LEU A 1 209 ? 3.104 -7.540 -3.470 1.00 91.50 209 LEU A C 1
ATOM 1597 O O . LEU A 1 209 ? 4.094 -7.237 -4.135 1.00 91.50 209 LEU A O 1
ATOM 1601 N N . LEU A 1 210 ? 2.044 -8.169 -3.989 1.00 95.44 210 LEU A N 1
ATOM 1602 C CA . LEU A 1 210 ? 1.908 -8.484 -5.405 1.00 95.44 210 LEU A CA 1
ATOM 1603 C C . LEU A 1 210 ? 1.619 -7.225 -6.217 1.00 95.44 210 LEU A C 1
ATOM 1605 O O . LEU A 1 210 ? 0.883 -6.331 -5.786 1.00 95.44 210 LEU A O 1
ATOM 1609 N N . GLN A 1 211 ? 2.198 -7.188 -7.405 1.00 95.12 211 GLN A N 1
ATOM 1610 C CA . GLN A 1 211 ? 2.128 -6.109 -8.370 1.00 95.12 211 GLN A CA 1
ATOM 1611 C C . GLN A 1 211 ? 1.739 -6.709 -9.720 1.00 95.12 211 GLN A C 1
ATOM 1613 O O . GLN A 1 211 ? 2.208 -7.786 -10.085 1.00 95.12 211 GLN A O 1
ATOM 1618 N N . PHE A 1 212 ? 0.858 -6.013 -10.438 1.00 95.38 212 PHE A N 1
ATOM 1619 C CA . PHE A 1 212 ? 0.572 -6.333 -11.829 1.00 95.38 212 PHE A CA 1
ATOM 1620 C C . PHE A 1 212 ? 1.731 -5.811 -12.676 1.00 95.38 212 PHE A C 1
ATOM 1622 O O . PHE A 1 212 ? 1.956 -4.600 -12.741 1.00 95.38 212 PHE A O 1
ATOM 1629 N N . ASP A 1 213 ? 2.463 -6.736 -13.271 1.00 95.81 213 ASP A N 1
ATOM 1630 C CA . ASP A 1 213 ? 3.587 -6.489 -14.161 1.00 95.81 213 ASP A CA 1
ATOM 1631 C C . ASP A 1 213 ? 3.151 -6.740 -15.605 1.00 95.81 213 ASP A C 1
ATOM 1633 O O . ASP A 1 213 ? 2.401 -7.684 -15.862 1.00 95.81 213 ASP A O 1
ATOM 1637 N N . HIS A 1 214 ? 3.608 -5.905 -16.537 1.00 95.69 214 HIS A N 1
ATOM 1638 C CA . HIS A 1 214 ? 3.410 -6.203 -17.953 1.00 95.69 214 HIS A CA 1
ATOM 1639 C C . HIS A 1 214 ? 4.538 -7.137 -18.385 1.00 95.69 214 HIS A C 1
ATOM 1641 O O . HIS A 1 214 ? 5.701 -6.827 -18.137 1.00 95.69 214 HIS A O 1
ATOM 1647 N N . VAL A 1 215 ? 4.194 -8.266 -19.008 1.00 95.12 215 VAL A N 1
ATOM 1648 C CA . VAL A 1 215 ? 5.174 -9.265 -19.466 1.00 95.12 215 VAL A CA 1
ATOM 1649 C C . VAL A 1 215 ? 6.206 -8.597 -20.371 1.00 95.12 215 VAL A C 1
ATOM 1651 O O . VAL A 1 215 ? 7.402 -8.676 -20.098 1.00 95.12 215 VAL A O 1
ATOM 1654 N N . ASP A 1 216 ? 5.711 -7.857 -21.361 1.00 94.75 216 ASP A N 1
ATOM 1655 C CA . ASP A 1 216 ? 6.488 -6.870 -22.094 1.00 94.75 216 ASP A CA 1
ATOM 1656 C C . ASP A 1 216 ? 6.252 -5.501 -21.454 1.00 94.75 216 ASP A C 1
ATOM 1658 O O . ASP A 1 216 ? 5.102 -5.072 -21.336 1.00 94.75 216 ASP A O 1
ATOM 1662 N N . PRO A 1 217 ? 7.289 -4.769 -21.025 1.00 94.25 217 PRO A N 1
ATOM 1663 C CA . PRO A 1 217 ? 7.094 -3.446 -20.460 1.00 94.25 217 PRO A CA 1
ATOM 1664 C C . PRO A 1 217 ? 6.363 -2.503 -21.423 1.00 94.25 217 PRO A C 1
ATOM 1666 O O . PRO A 1 217 ? 6.635 -2.478 -22.621 1.00 94.25 217 PRO A O 1
ATOM 1669 N N . VAL A 1 218 ? 5.506 -1.626 -20.889 1.00 92.94 218 VAL A N 1
ATOM 1670 C CA . VAL A 1 218 ? 4.765 -0.625 -21.690 1.00 92.94 218 VAL A CA 1
ATOM 1671 C C . VAL A 1 218 ? 5.698 0.241 -22.549 1.00 92.94 218 VAL A C 1
ATOM 1673 O O . VAL A 1 218 ? 5.371 0.570 -23.680 1.00 92.94 218 VAL A O 1
ATOM 1676 N N . ALA A 1 219 ? 6.897 0.566 -22.049 1.00 90.19 219 ALA A N 1
ATOM 1677 C CA . ALA A 1 219 ? 7.896 1.336 -22.799 1.00 90.19 219 ALA A CA 1
ATOM 1678 C C . ALA A 1 219 ? 8.411 0.624 -24.069 1.00 90.19 219 ALA A C 1
ATOM 1680 O O . ALA A 1 219 ? 9.013 1.272 -24.918 1.00 90.19 219 ALA A O 1
ATOM 1681 N N . LEU A 1 220 ? 8.174 -0.685 -24.186 1.00 90.81 220 LEU A N 1
ATOM 1682 C CA . LEU A 1 220 ? 8.510 -1.529 -25.332 1.00 90.81 220 LEU A CA 1
ATOM 1683 C C . LEU A 1 220 ? 7.255 -1.958 -26.121 1.00 90.81 220 LEU A C 1
ATOM 1685 O O . LEU A 1 220 ? 7.321 -2.879 -26.925 1.00 90.81 220 LEU A O 1
ATOM 1689 N N . GLY A 1 221 ? 6.109 -1.300 -25.900 1.00 90.44 221 GLY A N 1
ATOM 1690 C CA . GLY A 1 221 ? 4.854 -1.569 -26.613 1.00 90.44 221 GLY A CA 1
ATOM 1691 C C . GLY A 1 221 ? 3.926 -2.588 -25.945 1.00 90.44 221 GLY A C 1
ATOM 1692 O O . GLY A 1 221 ? 2.885 -2.925 -26.515 1.00 90.44 221 GLY A O 1
ATOM 1693 N N . GLY A 1 222 ? 4.263 -3.054 -24.738 1.00 92.62 222 GLY A N 1
ATOM 1694 C CA . GLY A 1 222 ? 3.450 -4.009 -23.991 1.00 92.62 222 GLY A CA 1
ATOM 1695 C C . GLY A 1 222 ? 2.016 -3.543 -23.741 1.00 92.62 222 GLY A C 1
ATOM 1696 O O . GLY A 1 222 ? 1.770 -2.380 -23.417 1.00 92.62 222 GLY A O 1
ATOM 1697 N N . GLN A 1 223 ? 1.066 -4.469 -23.879 1.00 91.69 223 GLN A N 1
ATOM 1698 C CA . GLN A 1 223 ? -0.369 -4.200 -23.772 1.00 91.69 223 GLN A CA 1
ATOM 1699 C C . GLN A 1 223 ? -0.958 -4.780 -22.485 1.00 91.69 223 GLN A C 1
ATOM 1701 O O . GLN A 1 223 ? -0.606 -5.875 -22.053 1.00 91.69 223 GLN A O 1
ATOM 1706 N N . ALA A 1 224 ? -1.926 -4.072 -21.905 1.00 93.12 224 ALA A N 1
ATOM 1707 C CA . ALA A 1 224 ? -2.635 -4.500 -20.703 1.00 93.12 224 ALA A CA 1
ATOM 1708 C C . ALA A 1 224 ? -3.750 -5.524 -21.010 1.00 93.12 224 ALA A C 1
ATOM 1710 O O . ALA A 1 224 ? -4.922 -5.275 -20.721 1.00 93.12 224 ALA A O 1
ATOM 1711 N N . THR A 1 225 ? -3.404 -6.655 -21.629 1.00 93.81 225 THR A N 1
ATOM 1712 C CA . THR A 1 225 ? -4.310 -7.797 -21.858 1.00 93.81 225 THR A CA 1
ATOM 1713 C C . THR A 1 225 ? -4.141 -8.853 -20.764 1.00 93.81 225 THR A C 1
ATOM 1715 O O . THR A 1 225 ? -3.232 -8.760 -19.942 1.00 93.81 225 THR A O 1
ATOM 1718 N N . VAL A 1 226 ? -5.019 -9.864 -20.726 1.00 94.12 226 VAL A N 1
ATOM 1719 C CA . VAL A 1 226 ? -4.894 -10.969 -19.757 1.00 94.12 226 VAL A CA 1
ATOM 1720 C C . VAL A 1 226 ? -3.551 -11.684 -19.927 1.00 94.12 226 VAL A C 1
ATOM 1722 O O . VAL A 1 226 ? -2.868 -11.914 -18.936 1.00 94.12 226 VAL A O 1
ATOM 1725 N N . ASP A 1 227 ? -3.122 -11.945 -21.161 1.00 95.44 227 ASP A N 1
ATOM 1726 C CA . ASP A 1 227 ? -1.840 -12.609 -21.440 1.00 95.44 227 ASP A CA 1
ATOM 1727 C C . ASP A 1 227 ? -0.635 -11.665 -21.326 1.00 95.44 227 ASP A C 1
ATOM 1729 O O . ASP A 1 227 ? 0.448 -12.088 -20.932 1.00 95.44 227 ASP A O 1
ATOM 1733 N N . GLY A 1 228 ? -0.825 -10.371 -21.604 1.00 95.25 228 GLY A N 1
ATOM 1734 C CA . GLY A 1 228 ? 0.224 -9.350 -21.519 1.00 95.25 228 GLY A CA 1
ATOM 1735 C C . GLY A 1 228 ? 0.550 -8.890 -20.096 1.00 95.25 228 GLY A C 1
ATOM 1736 O O . GLY A 1 228 ? 1.484 -8.112 -19.905 1.00 95.25 228 GLY A O 1
ATOM 1737 N N . VAL A 1 229 ? -0.193 -9.357 -19.087 1.00 96.19 229 VAL A N 1
ATOM 1738 C CA . VAL A 1 229 ? -0.023 -8.978 -17.678 1.00 96.19 229 VAL A CA 1
ATOM 1739 C C . VAL A 1 229 ? 0.122 -10.220 -16.796 1.00 96.19 229 VAL A C 1
ATOM 1741 O O . VAL A 1 229 ? -0.521 -11.248 -17.009 1.00 96.19 229 VAL A O 1
ATOM 1744 N N . ARG A 1 230 ? 0.950 -10.120 -15.754 1.00 96.88 230 ARG A N 1
ATOM 1745 C CA . ARG A 1 230 ? 1.194 -11.172 -14.755 1.00 96.88 230 ARG A CA 1
ATOM 1746 C C . ARG A 1 230 ? 1.303 -10.609 -13.340 1.00 96.88 230 ARG A C 1
ATOM 1748 O O . ARG A 1 230 ? 1.553 -9.418 -13.157 1.00 96.88 230 ARG A O 1
ATOM 1755 N N . LEU A 1 231 ? 1.151 -11.459 -12.328 1.00 97.44 231 LEU A N 1
ATOM 1756 C CA . LEU A 1 231 ? 1.440 -11.104 -10.938 1.00 97.44 231 LEU A CA 1
ATOM 1757 C C . LEU A 1 231 ? 2.887 -11.406 -10.564 1.00 97.44 231 LEU A C 1
ATOM 1759 O O . LEU A 1 231 ? 3.317 -12.555 -10.601 1.00 97.44 231 LEU A O 1
ATOM 1763 N N . LEU A 1 232 ? 3.607 -10.401 -10.074 1.00 97.88 232 LEU A N 1
ATOM 1764 C CA . LEU A 1 232 ? 4.923 -10.565 -9.455 1.00 97.88 232 LEU A CA 1
ATOM 1765 C C . LEU A 1 232 ? 4.927 -9.981 -8.043 1.00 97.88 232 LEU A C 1
ATOM 1767 O O . LEU A 1 232 ? 4.250 -8.995 -7.769 1.00 97.88 232 LEU A O 1
ATOM 1771 N N . CYS A 1 233 ? 5.697 -10.561 -7.122 1.00 97.06 233 CYS A N 1
ATOM 1772 C CA . CYS A 1 233 ? 5.989 -9.874 -5.862 1.00 97.06 233 CYS A CA 1
ATOM 1773 C C . CYS A 1 233 ? 6.901 -8.667 -6.126 1.00 97.06 233 CYS A C 1
ATOM 1775 O O . CYS A 1 233 ? 7.599 -8.627 -7.138 1.00 97.06 233 CYS A O 1
ATOM 1777 N N . ALA A 1 234 ? 6.945 -7.705 -5.203 1.00 95.56 234 ALA A N 1
ATOM 1778 C CA . ALA A 1 234 ? 7.764 -6.501 -5.363 1.00 95.56 234 ALA A CA 1
ATOM 1779 C C . ALA A 1 234 ? 9.238 -6.788 -5.726 1.00 95.56 234 ALA A C 1
ATOM 1781 O O . ALA A 1 234 ? 9.820 -6.070 -6.535 1.00 95.56 234 ALA A O 1
ATOM 1782 N N . VAL A 1 235 ? 9.827 -7.857 -5.175 1.00 95.75 235 VAL A N 1
ATOM 1783 C CA . VAL A 1 235 ? 11.213 -8.262 -5.466 1.00 95.75 235 VAL A CA 1
ATOM 1784 C C . VAL A 1 235 ? 11.355 -8.773 -6.899 1.00 95.75 235 VAL A C 1
ATOM 1786 O O . VAL A 1 235 ? 12.209 -8.289 -7.635 1.00 95.75 235 VAL A O 1
ATOM 1789 N N . HIS A 1 236 ? 10.502 -9.707 -7.330 1.00 97.38 236 HIS A N 1
ATOM 1790 C CA . HIS A 1 236 ? 10.577 -10.250 -8.689 1.00 97.38 236 HIS A CA 1
ATOM 1791 C C . HIS A 1 236 ? 10.143 -9.246 -9.752 1.00 97.38 236 HIS A C 1
ATOM 1793 O O . HIS A 1 236 ? 10.687 -9.268 -10.849 1.00 97.38 236 HIS A O 1
ATOM 1799 N N . ASN A 1 237 ? 9.226 -8.332 -9.432 1.00 96.12 237 ASN A N 1
ATOM 1800 C CA . ASN A 1 237 ? 8.895 -7.225 -10.322 1.00 96.12 237 ASN A CA 1
ATOM 1801 C C . ASN A 1 237 ? 10.104 -6.301 -10.521 1.00 96.12 237 ASN A C 1
ATOM 1803 O O . ASN A 1 237 ? 10.412 -5.886 -11.635 1.00 96.12 237 ASN A O 1
ATOM 1807 N N . GLN A 1 238 ? 10.845 -6.025 -9.442 1.00 94.50 238 GLN A N 1
ATOM 1808 C CA . GLN A 1 238 ? 12.079 -5.256 -9.539 1.00 94.50 238 GLN A CA 1
ATOM 1809 C C . GLN A 1 238 ? 13.153 -5.988 -10.352 1.00 94.50 238 GLN A C 1
ATOM 1811 O O . GLN A 1 238 ? 13.785 -5.362 -11.200 1.00 94.50 238 GLN A O 1
ATOM 1816 N N . TYR A 1 239 ? 13.331 -7.290 -10.125 1.00 94.88 239 TYR A N 1
ATOM 1817 C CA . TYR A 1 239 ? 14.244 -8.122 -10.908 1.00 94.88 239 TYR A CA 1
ATOM 1818 C C . TYR A 1 239 ? 13.877 -8.118 -12.399 1.00 94.88 239 TYR A C 1
ATOM 1820 O O . TYR A 1 239 ? 14.732 -7.839 -13.233 1.00 94.88 239 TYR A O 1
ATOM 1828 N N . ALA A 1 240 ? 12.599 -8.320 -12.738 1.00 95.69 240 ALA A N 1
ATOM 1829 C CA . ALA A 1 240 ? 12.117 -8.284 -14.119 1.00 95.69 240 ALA A CA 1
ATOM 1830 C C . ALA A 1 240 ? 12.407 -6.934 -14.796 1.00 95.69 240 ALA A C 1
ATOM 1832 O O . ALA A 1 240 ? 12.880 -6.898 -15.931 1.00 95.69 240 ALA A O 1
ATOM 1833 N N . ALA A 1 241 ? 12.205 -5.823 -14.083 1.00 95.12 241 ALA A N 1
ATOM 1834 C CA . ALA A 1 241 ? 12.540 -4.498 -14.594 1.00 95.12 241 ALA A CA 1
ATOM 1835 C C . ALA A 1 241 ? 14.055 -4.305 -14.803 1.00 95.12 241 ALA A C 1
ATOM 1837 O O . ALA A 1 241 ? 14.464 -3.660 -15.766 1.00 95.12 241 ALA A O 1
ATOM 1838 N N . GLU A 1 242 ? 14.898 -4.858 -13.928 1.00 96.19 242 GLU A N 1
ATOM 1839 C CA . GLU A 1 242 ? 16.358 -4.802 -14.081 1.00 96.19 242 GLU A CA 1
ATOM 1840 C C . GLU A 1 242 ? 16.849 -5.666 -15.246 1.00 96.19 242 GLU A C 1
ATOM 1842 O O . GLU A 1 242 ? 17.751 -5.237 -15.962 1.00 96.19 242 GLU A O 1
ATOM 1847 N N . CYS A 1 243 ? 16.224 -6.819 -15.497 1.00 95.00 243 CYS A N 1
ATOM 1848 C CA . CYS A 1 243 ? 16.481 -7.618 -16.695 1.00 95.00 243 CYS A CA 1
ATOM 1849 C C . CYS A 1 243 ? 16.072 -6.883 -17.979 1.00 95.00 243 CYS A C 1
ATOM 1851 O O . CYS A 1 243 ? 16.796 -6.950 -18.967 1.00 95.00 243 CYS A O 1
ATOM 1853 N N . ALA A 1 244 ? 14.937 -6.176 -17.970 1.00 95.06 244 ALA A N 1
ATOM 1854 C CA . ALA A 1 244 ? 14.422 -5.492 -19.155 1.00 95.06 244 ALA A CA 1
ATOM 1855 C C . ALA A 1 244 ? 15.164 -4.184 -19.488 1.00 95.06 244 ALA A C 1
ATOM 1857 O O . ALA A 1 244 ? 15.369 -3.876 -20.659 1.00 95.06 244 ALA A O 1
ATOM 1858 N N . PHE A 1 245 ? 15.550 -3.400 -18.475 1.00 94.94 245 PHE A N 1
ATOM 1859 C CA . PHE A 1 245 ? 16.092 -2.045 -18.667 1.00 94.94 245 PHE A CA 1
ATOM 1860 C C . PHE A 1 245 ? 17.535 -1.857 -18.184 1.00 94.94 245 PHE A C 1
ATOM 1862 O O . PHE A 1 245 ? 18.129 -0.806 -18.418 1.00 94.94 245 PHE A O 1
ATOM 1869 N N . GLY A 1 246 ? 18.107 -2.847 -17.499 1.00 96.88 246 GLY A N 1
ATOM 1870 C CA . GLY A 1 246 ? 19.428 -2.765 -16.884 1.00 96.88 246 GLY A CA 1
ATOM 1871 C C . GLY A 1 246 ? 19.394 -2.245 -15.443 1.00 96.88 246 GLY A C 1
ATOM 1872 O O . GLY A 1 246 ? 18.675 -1.305 -15.088 1.00 96.88 246 GLY A O 1
ATOM 1873 N N . SER A 1 247 ? 20.227 -2.844 -14.591 1.00 95.75 247 SER A N 1
ATOM 1874 C CA . SER A 1 247 ? 20.277 -2.560 -13.150 1.00 95.75 247 SER A CA 1
ATOM 1875 C C . SER A 1 247 ? 20.666 -1.114 -12.827 1.00 95.75 247 SER A C 1
ATOM 1877 O O . SER A 1 247 ? 20.034 -0.480 -11.982 1.00 95.75 247 SER A O 1
ATOM 1879 N N . GLN A 1 248 ? 21.658 -0.560 -13.530 1.00 97.19 248 GLN A N 1
ATOM 1880 C CA . GLN A 1 248 ? 22.111 0.821 -13.328 1.00 97.19 248 GLN A CA 1
ATOM 1881 C C . GLN A 1 248 ? 21.033 1.840 -13.708 1.00 97.19 248 GLN A C 1
ATOM 1883 O O . GLN A 1 248 ? 20.774 2.782 -12.958 1.00 97.19 248 GLN A O 1
ATOM 1888 N N . PHE A 1 249 ? 20.354 1.627 -14.838 1.00 96.50 249 PHE A N 1
ATOM 1889 C CA . PHE A 1 249 ? 19.258 2.490 -15.271 1.00 96.50 249 PHE A CA 1
ATOM 1890 C C . PHE A 1 249 ? 18.128 2.505 -14.234 1.00 96.50 249 PHE A C 1
ATOM 1892 O O . PHE A 1 249 ? 17.676 3.573 -13.811 1.00 96.50 249 PHE A O 1
ATOM 1899 N N . MET A 1 250 ? 17.719 1.326 -13.758 1.00 96.38 250 MET A N 1
ATOM 1900 C CA . MET A 1 250 ? 16.677 1.210 -12.739 1.00 96.38 250 MET A CA 1
ATOM 1901 C C . MET A 1 250 ? 17.101 1.816 -11.397 1.00 96.38 250 MET A C 1
ATOM 1903 O O . MET A 1 250 ? 16.289 2.476 -10.746 1.00 96.38 250 MET A O 1
ATOM 1907 N N . ALA A 1 251 ? 18.364 1.660 -10.993 1.00 95.19 251 ALA A N 1
ATOM 1908 C CA . ALA A 1 251 ? 18.898 2.292 -9.790 1.00 95.19 251 ALA A CA 1
ATOM 1909 C C . ALA A 1 251 ? 18.818 3.825 -9.866 1.00 95.19 251 ALA A C 1
ATOM 1911 O O . ALA A 1 251 ? 18.300 4.450 -8.937 1.00 95.19 251 ALA A O 1
ATOM 1912 N N . ASN A 1 252 ? 19.228 4.414 -10.993 1.00 97.12 252 ASN A N 1
ATOM 1913 C CA . ASN A 1 252 ? 19.151 5.859 -11.214 1.00 97.12 252 ASN A CA 1
ATOM 1914 C C . ASN A 1 252 ? 17.699 6.355 -11.180 1.00 97.12 252 ASN A C 1
ATOM 1916 O O . ASN A 1 252 ? 17.392 7.314 -10.4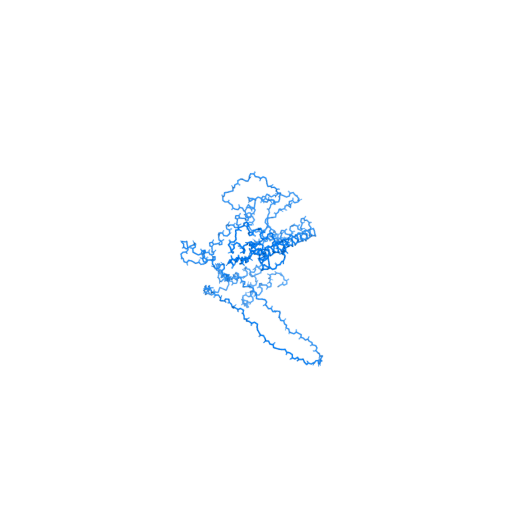76 1.00 97.12 252 ASN A O 1
ATOM 1920 N N . LYS A 1 253 ? 16.769 5.649 -11.839 1.00 95.25 253 LYS A N 1
ATOM 1921 C CA . LYS A 1 253 ? 15.337 6.000 -11.812 1.00 95.25 253 LYS A CA 1
ATOM 1922 C C . LYS A 1 253 ? 14.738 5.944 -10.406 1.00 95.25 253 LYS A C 1
ATOM 1924 O O . LYS A 1 253 ? 13.914 6.787 -10.050 1.00 95.25 253 LYS A O 1
ATOM 1929 N N . ARG A 1 254 ? 15.156 4.980 -9.579 1.00 94.12 254 ARG A N 1
ATOM 1930 C CA . ARG A 1 254 ? 14.741 4.909 -8.167 1.00 94.12 254 ARG A CA 1
ATOM 1931 C C . ARG A 1 254 ? 15.287 6.079 -7.355 1.00 94.12 254 ARG A C 1
ATOM 1933 O O . ARG A 1 254 ? 14.564 6.604 -6.511 1.00 94.12 254 ARG A O 1
ATOM 1940 N N . GLU A 1 255 ? 16.536 6.468 -7.587 1.00 96.38 255 GLU A N 1
ATOM 1941 C CA . GLU A 1 255 ? 17.162 7.612 -6.921 1.00 96.38 255 GLU A CA 1
ATOM 1942 C C . GLU A 1 255 ? 16.462 8.926 -7.293 1.00 96.38 255 GLU A C 1
ATOM 1944 O O . GLU A 1 255 ? 16.046 9.668 -6.403 1.00 96.38 255 GLU A O 1
ATOM 1949 N N . GLU A 1 256 ? 16.225 9.160 -8.586 1.00 96.94 256 GLU A N 1
ATOM 1950 C CA . GLU A 1 256 ? 15.449 10.302 -9.093 1.00 96.94 256 GLU A CA 1
ATOM 1951 C C . GLU A 1 256 ? 14.065 10.379 -8.429 1.00 96.94 256 GLU A C 1
ATOM 1953 O O . GLU A 1 256 ? 13.678 11.418 -7.890 1.00 96.94 256 GLU A O 1
ATOM 1958 N N . ALA A 1 257 ? 13.334 9.259 -8.381 1.00 95.25 257 ALA A N 1
ATOM 1959 C CA . ALA A 1 257 ? 12.025 9.204 -7.735 1.00 95.25 257 ALA A CA 1
ATOM 1960 C C . ALA A 1 257 ? 12.098 9.478 -6.223 1.00 95.25 257 ALA A C 1
ATOM 1962 O O . ALA A 1 257 ? 11.182 10.083 -5.658 1.00 95.25 257 ALA A O 1
ATOM 1963 N N . ARG A 1 258 ? 13.172 9.044 -5.546 1.00 96.50 258 ARG A N 1
ATOM 1964 C CA . ARG A 1 258 ? 13.374 9.297 -4.112 1.00 96.50 258 ARG A CA 1
ATOM 1965 C C . ARG A 1 258 ? 13.622 10.782 -3.848 1.00 96.50 258 ARG A C 1
ATOM 1967 O O . ARG A 1 258 ? 13.021 11.323 -2.921 1.00 96.50 258 ARG A O 1
ATOM 1974 N N . ARG A 1 259 ? 14.425 11.441 -4.690 1.00 97.69 259 ARG A N 1
ATOM 1975 C CA . ARG A 1 259 ? 14.685 12.890 -4.628 1.00 97.69 259 ARG A CA 1
ATOM 1976 C C . ARG A 1 259 ? 13.412 13.700 -4.857 1.00 97.69 259 ARG A C 1
ATOM 1978 O O . ARG A 1 259 ? 13.042 14.483 -3.989 1.00 97.69 259 ARG A O 1
ATOM 1985 N N . ALA A 1 260 ? 12.659 13.402 -5.916 1.00 97.25 260 ALA A N 1
ATOM 1986 C CA . ALA A 1 260 ? 11.386 14.074 -6.192 1.00 97.25 260 ALA A CA 1
ATOM 1987 C C . ALA A 1 260 ? 10.366 13.913 -5.041 1.00 97.25 260 ALA A C 1
ATOM 1989 O O . ALA A 1 260 ? 9.648 14.848 -4.674 1.00 97.25 260 ALA A O 1
ATOM 1990 N N . ARG A 1 261 ? 10.308 12.731 -4.406 1.00 96.88 261 ARG A N 1
ATOM 1991 C CA . ARG A 1 261 ? 9.474 12.506 -3.208 1.00 96.88 261 ARG A CA 1
ATOM 1992 C C . ARG A 1 261 ? 9.954 13.307 -1.996 1.00 96.88 261 ARG A C 1
ATOM 1994 O O . ARG A 1 261 ? 9.132 13.814 -1.237 1.00 96.88 261 ARG A O 1
ATOM 2001 N N . ALA A 1 262 ? 11.264 13.420 -1.797 1.00 96.38 262 ALA A N 1
ATOM 2002 C CA . ALA A 1 262 ? 11.823 14.225 -0.717 1.00 96.38 262 ALA A CA 1
ATOM 2003 C C . ALA A 1 262 ? 11.514 15.716 -0.919 1.00 96.38 262 ALA A C 1
ATOM 2005 O O . ALA A 1 262 ? 11.080 16.378 0.021 1.00 96.38 262 ALA A O 1
ATOM 2006 N N . GLU A 1 263 ? 11.654 16.216 -2.146 1.00 97.56 263 GLU A N 1
ATOM 2007 C CA . GLU A 1 263 ? 11.338 17.597 -2.519 1.00 97.56 263 GLU A CA 1
ATOM 2008 C C . GLU A 1 263 ? 9.856 17.922 -2.326 1.00 97.56 263 GLU A C 1
ATOM 2010 O O . GLU A 1 263 ? 9.522 18.928 -1.700 1.00 97.56 263 GLU A O 1
ATOM 2015 N N . THR A 1 264 ? 8.958 17.053 -2.795 1.00 97.62 264 THR A N 1
ATOM 2016 C CA . THR A 1 264 ? 7.507 17.231 -2.606 1.00 97.62 264 THR A CA 1
ATOM 2017 C C . THR A 1 264 ? 7.115 17.196 -1.132 1.00 97.62 264 THR A C 1
ATOM 2019 O O . THR A 1 264 ? 6.339 18.045 -0.693 1.00 97.62 264 THR A O 1
ATOM 2022 N N . ARG A 1 265 ? 7.691 16.284 -0.336 1.00 97.00 265 ARG A N 1
ATOM 2023 C CA . ARG A 1 265 ? 7.481 16.257 1.119 1.00 97.00 265 ARG A CA 1
ATOM 2024 C C . ARG A 1 265 ? 8.000 17.528 1.791 1.00 97.00 265 ARG A C 1
ATOM 2026 O O . ARG A 1 265 ? 7.314 18.079 2.644 1.00 97.00 265 ARG A O 1
ATOM 2033 N N . ALA A 1 266 ? 9.179 18.011 1.401 1.00 96.88 266 ALA A N 1
ATOM 2034 C CA . ALA A 1 266 ? 9.740 19.249 1.935 1.00 96.88 266 ALA A CA 1
ATOM 2035 C C . ALA A 1 266 ? 8.881 20.467 1.561 1.00 96.88 266 ALA A C 1
ATOM 2037 O O . ALA A 1 266 ? 8.656 21.339 2.394 1.00 96.88 266 ALA A O 1
ATOM 2038 N N . ALA A 1 267 ? 8.353 20.515 0.336 1.00 96.88 267 ALA A N 1
ATOM 2039 C CA . ALA A 1 267 ? 7.434 21.563 -0.093 1.00 96.88 267 ALA A CA 1
ATOM 2040 C C . ALA A 1 267 ? 6.110 21.524 0.685 1.00 96.88 267 ALA A C 1
ATOM 2042 O O . ALA A 1 267 ? 5.618 22.573 1.090 1.00 96.88 267 ALA A O 1
ATOM 2043 N N . ALA A 1 268 ? 5.556 20.333 0.934 1.00 96.50 268 ALA A N 1
ATOM 2044 C CA . ALA A 1 268 ? 4.362 20.177 1.761 1.00 96.50 268 ALA A CA 1
ATOM 2045 C C . ALA A 1 268 ? 4.609 20.643 3.205 1.00 96.50 268 ALA A C 1
ATOM 2047 O O . ALA A 1 268 ? 3.810 21.407 3.734 1.00 96.50 268 ALA A O 1
ATOM 2048 N N . ALA A 1 269 ? 5.744 20.263 3.798 1.00 96.81 269 ALA A N 1
ATOM 2049 C CA . ALA A 1 269 ? 6.123 20.697 5.141 1.00 96.81 269 ALA A CA 1
ATOM 2050 C C . ALA A 1 269 ? 6.312 22.222 5.232 1.00 96.81 269 ALA A C 1
ATOM 2052 O O . ALA A 1 269 ? 5.867 22.829 6.200 1.00 96.81 269 ALA A O 1
ATOM 2053 N N . ARG A 1 270 ? 6.913 22.855 4.212 1.00 97.44 270 ARG A N 1
ATOM 2054 C CA . ARG A 1 270 ? 7.016 24.324 4.137 1.00 97.44 270 ARG A CA 1
ATOM 2055 C C . ARG A 1 270 ? 5.644 24.986 4.084 1.00 97.44 270 ARG A C 1
ATOM 2057 O O . ARG A 1 270 ? 5.384 25.869 4.886 1.00 97.44 270 ARG A O 1
ATOM 2064 N N . ARG A 1 271 ? 4.744 24.507 3.218 1.00 97.00 271 ARG A N 1
ATOM 2065 C CA . ARG A 1 271 ? 3.366 25.021 3.137 1.00 97.00 271 ARG A CA 1
ATOM 2066 C C . ARG A 1 271 ? 2.610 24.861 4.451 1.00 97.00 271 ARG A C 1
ATOM 2068 O O . ARG A 1 271 ? 1.844 25.738 4.826 1.00 97.00 271 ARG A O 1
ATOM 2075 N N . GLU A 1 272 ? 2.807 23.744 5.143 1.00 96.12 272 GLU A N 1
ATOM 2076 C CA . GLU A 1 272 ? 2.200 23.521 6.453 1.00 96.12 272 GLU A CA 1
ATOM 2077 C C . GLU A 1 272 ? 2.767 24.482 7.507 1.00 96.12 272 GLU A C 1
ATOM 2079 O O . GLU A 1 272 ? 2.004 25.037 8.293 1.00 96.12 272 GLU A O 1
ATOM 2084 N N . ALA A 1 273 ? 4.080 24.724 7.504 1.00 96.00 273 ALA A N 1
ATOM 2085 C CA . ALA A 1 273 ? 4.715 25.693 8.393 1.00 96.00 273 ALA A CA 1
ATOM 2086 C C . ALA A 1 273 ? 4.231 27.127 8.117 1.00 96.00 273 ALA A C 1
ATOM 2088 O O . ALA A 1 273 ? 3.804 27.803 9.047 1.00 96.00 273 ALA A O 1
ATOM 2089 N N . GLU A 1 274 ? 4.203 27.545 6.849 1.00 96.88 274 GLU A N 1
ATOM 2090 C CA . GLU A 1 274 ? 3.666 28.842 6.413 1.00 96.88 274 GLU A CA 1
ATOM 2091 C C . GLU A 1 274 ? 2.193 29.000 6.818 1.00 96.88 274 GLU A C 1
ATOM 2093 O O . GLU A 1 274 ? 1.794 30.044 7.327 1.00 96.88 274 GLU A O 1
ATOM 2098 N N . ALA A 1 275 ? 1.375 27.952 6.662 1.00 95.50 275 ALA A N 1
ATOM 2099 C CA . ALA A 1 275 ? -0.024 27.974 7.083 1.00 95.50 275 ALA A CA 1
ATOM 2100 C C . ALA A 1 275 ? -0.175 28.094 8.608 1.00 95.50 275 ALA A C 1
ATOM 2102 O O . ALA A 1 275 ? -1.057 28.812 9.079 1.00 95.50 275 ALA A O 1
ATOM 2103 N N . ARG A 1 276 ? 0.680 27.419 9.388 1.00 96.25 276 ARG A N 1
ATOM 2104 C CA . ARG A 1 276 ? 0.699 27.538 10.856 1.00 96.25 276 ARG A CA 1
ATOM 2105 C C . ARG A 1 276 ? 1.122 28.936 11.298 1.00 96.25 276 ARG A C 1
ATOM 2107 O O . ARG A 1 276 ? 0.502 29.490 12.200 1.00 96.25 276 ARG A O 1
ATOM 2114 N N . GLU A 1 277 ? 2.136 29.511 10.658 1.00 94.56 277 GLU A N 1
ATOM 2115 C CA . GLU A 1 277 ? 2.586 30.875 10.934 1.00 94.56 277 GLU A CA 1
ATOM 2116 C C . GLU A 1 277 ? 1.505 31.899 10.579 1.00 94.56 277 GLU A C 1
ATOM 2118 O O . GLU A 1 277 ? 1.171 32.745 11.405 1.00 94.56 277 GLU A O 1
ATOM 2123 N N . ALA A 1 278 ? 0.876 31.767 9.408 1.00 93.56 278 ALA A N 1
ATOM 2124 C CA . ALA A 1 278 ? -0.238 32.616 9.002 1.00 93.56 278 ALA A CA 1
ATOM 2125 C C . ALA A 1 278 ? -1.436 32.494 9.958 1.00 93.56 278 ALA A C 1
ATOM 2127 O O . ALA A 1 278 ? -2.046 33.504 10.305 1.00 93.56 278 ALA A O 1
ATOM 2128 N N . ALA A 1 279 ? -1.758 31.284 10.427 1.00 93.06 279 ALA A N 1
ATOM 2129 C CA . ALA A 1 279 ? -2.809 31.073 11.421 1.00 93.06 279 ALA A CA 1
ATOM 2130 C C . ALA A 1 279 ? -2.464 31.731 12.767 1.00 93.06 279 ALA A C 1
ATOM 2132 O O . ALA A 1 279 ? -3.316 32.393 13.355 1.00 93.06 279 ALA A O 1
ATOM 2133 N N . ALA A 1 280 ? -1.216 31.609 13.229 1.00 92.06 280 ALA A N 1
ATOM 2134 C CA . ALA A 1 280 ? -0.751 32.264 14.450 1.00 92.06 280 ALA A CA 1
ATOM 2135 C C . ALA A 1 280 ? -0.752 33.797 14.321 1.00 92.06 280 ALA A C 1
ATOM 2137 O O . ALA A 1 280 ? -1.161 34.493 15.249 1.00 92.06 280 ALA A O 1
ATOM 2138 N N . ALA A 1 281 ? -0.342 34.334 13.169 1.00 88.38 281 ALA A N 1
ATOM 2139 C CA . ALA A 1 281 ? -0.393 35.764 12.880 1.00 88.38 281 ALA A CA 1
ATOM 2140 C C . ALA A 1 281 ? -1.839 36.281 12.823 1.00 88.38 281 ALA A C 1
ATOM 2142 O O . ALA A 1 281 ? -2.137 37.325 13.399 1.00 88.38 281 ALA A O 1
ATOM 2143 N N . ALA A 1 282 ? -2.749 35.533 12.192 1.00 85.25 282 ALA A N 1
ATOM 2144 C CA . ALA A 1 282 ? -4.170 35.864 12.161 1.00 85.25 282 ALA A CA 1
ATOM 2145 C C . ALA A 1 282 ? -4.793 35.851 13.564 1.00 85.25 282 ALA A C 1
ATOM 2147 O O . ALA A 1 282 ? -5.620 36.708 13.864 1.00 85.25 282 ALA A O 1
ATOM 2148 N N . GLU A 1 283 ? -4.394 34.919 14.432 1.00 86.31 283 GLU A N 1
ATOM 2149 C CA . GLU A 1 283 ? -4.880 34.880 15.812 1.00 86.31 283 GLU A CA 1
ATOM 2150 C C . GLU A 1 283 ? -4.370 36.071 16.632 1.00 86.31 283 GLU A C 1
ATOM 2152 O O . GLU A 1 283 ? -5.173 36.773 17.242 1.00 86.31 283 GLU A O 1
ATOM 2157 N N . ARG A 1 284 ? -3.074 36.401 16.536 1.00 84.19 284 ARG A N 1
ATOM 2158 C CA . ARG A 1 284 ? -2.511 37.625 17.141 1.00 84.19 284 ARG A CA 1
ATOM 2159 C C . ARG A 1 284 ? -3.211 38.892 16.642 1.00 84.19 284 ARG A C 1
ATOM 2161 O O . ARG A 1 284 ? -3.476 39.801 17.423 1.00 84.19 284 ARG A O 1
ATOM 2168 N N . ALA A 1 285 ? -3.542 38.959 15.351 1.00 82.75 285 ALA A N 1
ATOM 2169 C CA . ALA A 1 285 ? -4.270 40.094 14.787 1.00 82.75 285 ALA A CA 1
ATOM 2170 C C . ALA A 1 285 ? -5.689 40.228 15.370 1.00 82.75 285 ALA A C 1
ATOM 2172 O O . ALA A 1 285 ? -6.131 41.348 15.612 1.00 82.75 285 ALA A O 1
ATOM 2173 N N . LYS A 1 286 ? -6.385 39.113 15.647 1.00 81.19 286 LYS A N 1
ATOM 2174 C CA . LYS A 1 286 ? -7.684 39.136 16.345 1.00 81.19 286 LYS A CA 1
ATOM 2175 C C . LYS A 1 286 ? -7.554 39.578 17.801 1.00 81.19 286 LYS A C 1
ATOM 2177 O O . LYS A 1 286 ? -8.412 40.315 18.270 1.00 81.19 286 LYS A O 1
ATOM 2182 N N . GLU A 1 287 ? -6.512 39.145 18.514 1.00 77.81 287 GLU A N 1
ATOM 2183 C CA . GLU A 1 287 ? -6.263 39.573 19.902 1.00 77.81 287 GLU A CA 1
ATOM 2184 C C . GLU A 1 287 ? -6.046 41.087 20.009 1.00 77.81 287 GLU A C 1
ATOM 2186 O O . GLU A 1 287 ? -6.432 41.706 20.997 1.00 77.81 287 GLU A O 1
ATOM 2191 N N . LEU A 1 288 ? -5.455 41.691 18.979 1.00 77.50 288 LEU A N 1
ATOM 2192 C CA . LEU A 1 288 ? -5.233 43.130 18.894 1.00 77.50 288 LEU A CA 1
ATOM 2193 C C . LEU A 1 288 ? -6.439 43.903 18.315 1.00 77.50 288 LEU A C 1
ATOM 2195 O O . LEU A 1 288 ? -6.403 45.134 18.274 1.00 77.50 288 LEU A O 1
ATOM 2199 N N . ASP A 1 289 ? -7.508 43.228 17.878 1.00 82.81 289 ASP A N 1
ATOM 2200 C CA . ASP A 1 289 ? -8.694 43.872 17.303 1.00 82.81 289 ASP A CA 1
ATOM 2201 C C . ASP A 1 289 ? -9.571 44.515 18.394 1.00 82.81 289 ASP A C 1
ATOM 2203 O O . ASP A 1 289 ? -10.124 43.860 19.280 1.00 82.81 289 ASP A O 1
ATOM 2207 N N . VAL A 1 290 ? -9.739 45.836 18.310 1.00 86.00 290 VAL A N 1
ATOM 2208 C CA . VAL A 1 290 ? -10.555 46.622 19.245 1.00 86.00 290 VAL A CA 1
ATOM 2209 C C . VAL A 1 290 ? -12.057 46.552 18.940 1.00 86.00 290 VAL A C 1
ATOM 2211 O O . VAL A 1 290 ? -12.872 46.864 19.813 1.00 86.00 290 VAL A O 1
ATOM 2214 N N . VAL A 1 291 ? -12.461 46.139 17.730 1.00 86.81 291 VAL A N 1
ATOM 2215 C CA . VAL A 1 291 ? -13.873 46.138 17.306 1.00 86.81 291 VAL A CA 1
ATOM 2216 C C . VAL A 1 291 ? -14.740 45.211 18.171 1.00 86.81 291 VAL A C 1
ATOM 2218 O O . VAL A 1 291 ? -15.787 45.675 18.639 1.00 86.81 291 VAL A O 1
ATOM 2221 N N . PRO A 1 292 ? -14.368 43.942 18.442 1.00 86.44 292 PRO A N 1
ATOM 2222 C CA . PRO A 1 292 ? -15.159 43.059 19.300 1.00 86.44 292 PRO A CA 1
ATOM 2223 C C . PRO A 1 292 ? -15.294 43.594 20.729 1.00 86.44 292 PRO A C 1
ATOM 2225 O O . PRO A 1 292 ? -16.386 43.569 21.297 1.00 86.44 292 PRO A O 1
ATOM 2228 N N . ALA A 1 293 ? -14.214 44.145 21.289 1.00 85.38 293 ALA A N 1
ATOM 2229 C CA . ALA A 1 293 ? -14.210 44.719 22.630 1.00 85.38 293 ALA A CA 1
ATOM 2230 C C . ALA A 1 293 ? -15.151 45.934 22.741 1.00 85.38 293 ALA A C 1
ATOM 2232 O O . ALA A 1 293 ? -15.967 45.997 23.659 1.00 85.38 293 ALA A O 1
ATOM 2233 N N . LEU A 1 294 ? -15.128 46.855 21.771 1.00 87.88 294 LEU A N 1
ATOM 2234 C CA . LEU A 1 294 ? -16.047 48.002 21.741 1.00 87.88 294 LEU A CA 1
ATOM 2235 C C . LEU A 1 294 ? -17.510 47.577 21.554 1.00 87.88 294 LEU A C 1
ATOM 2237 O O . LEU A 1 294 ? -18.406 48.147 22.177 1.00 87.88 294 LEU A O 1
ATOM 2241 N N . ARG A 1 295 ? -17.773 46.551 20.737 1.00 91.00 295 ARG A N 1
ATOM 2242 C CA . ARG A 1 295 ? -19.126 45.991 20.588 1.00 91.00 295 ARG A CA 1
ATOM 2243 C C . ARG A 1 295 ? -19.645 45.393 21.896 1.00 91.00 295 ARG A C 1
ATOM 2245 O O . ARG A 1 295 ? -20.806 45.614 22.229 1.00 91.00 295 ARG A O 1
ATOM 2252 N N . ASN A 1 296 ? -18.795 44.687 22.642 1.00 88.62 296 ASN A N 1
ATOM 2253 C CA . ASN A 1 296 ? -19.143 44.138 23.957 1.00 88.62 296 ASN A CA 1
ATOM 2254 C C . ASN A 1 296 ? -19.389 45.237 25.004 1.00 88.62 296 ASN A C 1
ATOM 2256 O O . ASN A 1 296 ? -20.205 45.051 25.901 1.00 88.62 296 ASN A O 1
ATOM 2260 N N . LEU A 1 297 ? -18.748 46.400 24.855 1.00 87.81 297 LEU A N 1
ATOM 2261 C CA . LEU A 1 297 ? -19.003 47.601 25.663 1.00 87.81 297 LEU A CA 1
ATOM 2262 C C . LEU A 1 297 ? -20.272 48.373 25.240 1.00 87.81 297 LEU A C 1
ATOM 2264 O O . LEU A 1 297 ? -20.582 49.407 25.827 1.00 87.81 297 LEU A O 1
ATOM 2268 N N . GLY A 1 298 ? -21.013 47.886 24.238 1.00 89.00 298 GLY A N 1
ATOM 2269 C CA . GLY A 1 298 ? -22.301 48.445 23.816 1.00 89.00 298 GLY A CA 1
ATOM 2270 C C . GLY A 1 298 ? -22.232 49.488 22.697 1.00 89.00 298 G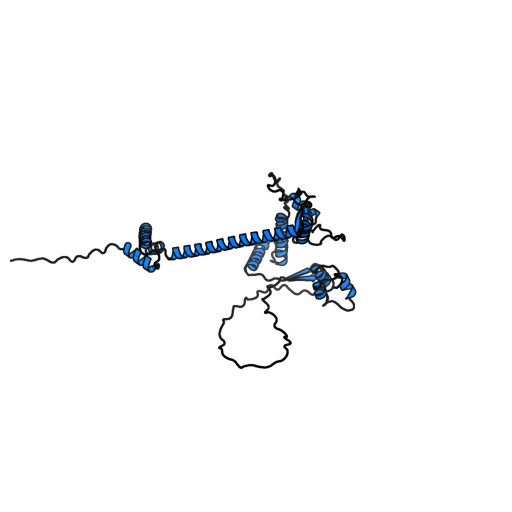LY A C 1
ATOM 2271 O O . GLY A 1 298 ? -23.260 50.073 22.352 1.00 89.00 298 GLY A O 1
ATOM 2272 N N . PHE A 1 299 ? -21.062 49.723 22.091 1.00 89.88 299 PHE A N 1
ATOM 2273 C CA . PHE A 1 299 ? -20.955 50.616 20.934 1.00 89.88 299 PHE A CA 1
ATOM 2274 C C . PHE A 1 299 ? -21.541 49.976 19.673 1.00 89.88 299 PHE A C 1
ATOM 2276 O O . PHE A 1 299 ? -21.419 48.770 19.431 1.00 89.88 299 PHE A O 1
ATOM 2283 N N . ARG A 1 300 ? -22.149 50.802 18.814 1.00 90.38 300 ARG A N 1
ATOM 2284 C CA . ARG A 1 300 ? -22.673 50.321 17.533 1.00 90.38 300 ARG A CA 1
ATOM 2285 C C . ARG A 1 300 ? -21.541 49.913 16.589 1.00 90.38 300 ARG A C 1
ATOM 2287 O O . ARG A 1 300 ? -20.421 50.417 16.655 1.00 90.38 300 ARG A O 1
ATOM 2294 N N . ALA A 1 301 ? -21.859 49.019 15.657 1.00 86.81 301 ALA A N 1
ATOM 2295 C CA . ALA A 1 301 ? -20.894 48.438 14.725 1.00 86.81 301 ALA A CA 1
ATOM 2296 C C . ALA A 1 301 ? -20.170 49.477 13.846 1.00 86.81 301 ALA A C 1
ATOM 2298 O O . ALA A 1 301 ? -18.994 49.310 13.538 1.00 86.81 301 ALA A O 1
ATOM 2299 N N . ASP A 1 302 ? -20.873 50.528 13.426 1.00 87.19 302 ASP A N 1
ATOM 2300 C CA . ASP A 1 302 ? -20.331 51.664 12.675 1.00 87.19 302 ASP A CA 1
ATOM 2301 C C . ASP A 1 302 ? -19.324 52.465 13.512 1.00 87.19 302 ASP A C 1
ATOM 2303 O O . ASP A 1 302 ? -18.224 52.745 13.042 1.00 87.19 302 ASP A O 1
ATOM 2307 N N . GLN A 1 303 ? -19.660 52.748 14.773 1.00 88.88 303 GLN A N 1
ATOM 2308 C CA . GLN A 1 303 ? -18.800 53.489 15.701 1.00 88.88 303 GLN A CA 1
ATOM 2309 C C . GLN A 1 303 ? -17.539 52.703 16.072 1.00 88.88 303 GLN A C 1
ATOM 2311 O O . GLN A 1 303 ? -16.442 53.256 16.045 1.00 88.88 303 GLN A O 1
ATOM 2316 N N . ALA A 1 304 ? -17.680 51.406 16.358 1.00 88.81 304 ALA A N 1
ATOM 2317 C CA . ALA A 1 304 ? -16.552 50.535 16.675 1.00 88.81 304 ALA A CA 1
ATOM 2318 C C . ALA A 1 304 ? -15.551 50.441 15.508 1.00 88.81 304 ALA A C 1
ATOM 2320 O O . ALA A 1 304 ? -14.348 50.512 15.735 1.00 88.81 304 ALA A O 1
ATOM 2321 N N . ARG A 1 305 ? -16.033 50.355 14.257 1.00 88.38 305 ARG A N 1
ATOM 2322 C CA . ARG A 1 305 ? -15.167 50.346 13.062 1.00 88.38 305 ARG A CA 1
ATOM 2323 C C . ARG A 1 305 ? -14.455 51.678 12.832 1.00 88.38 305 ARG A C 1
ATOM 2325 O O . ARG A 1 305 ? -13.278 51.676 12.491 1.00 88.38 305 ARG A O 1
ATOM 2332 N N . LEU A 1 306 ? -15.145 52.803 13.029 1.00 88.62 306 LEU A N 1
ATOM 2333 C CA . LEU A 1 306 ? -14.531 54.131 12.913 1.00 88.62 306 LEU A CA 1
ATOM 2334 C C . LEU A 1 306 ? -13.437 54.342 13.966 1.00 88.62 306 LEU A C 1
ATOM 2336 O O . LEU A 1 306 ? -12.365 54.847 13.646 1.00 88.62 306 LEU A O 1
ATOM 2340 N N . ALA A 1 307 ? -13.686 53.917 15.206 1.00 87.88 307 ALA A N 1
ATOM 2341 C CA . ALA A 1 307 ? -12.701 53.996 16.277 1.00 87.88 307 ALA A CA 1
ATOM 2342 C C . ALA A 1 307 ? -11.513 53.050 16.052 1.00 87.88 307 ALA A C 1
ATOM 2344 O O . ALA A 1 307 ? -10.380 53.444 16.300 1.00 87.88 307 ALA A O 1
ATOM 2345 N N . ALA A 1 308 ? -11.749 51.845 15.524 1.00 86.12 308 ALA A N 1
ATOM 2346 C CA . ALA A 1 308 ? -10.682 50.923 15.145 1.00 86.12 308 ALA A CA 1
ATOM 2347 C C . ALA A 1 308 ? -9.769 51.510 14.063 1.00 86.12 308 ALA A C 1
ATOM 2349 O O . ALA A 1 308 ? -8.561 51.542 14.257 1.00 86.12 308 ALA A O 1
ATOM 2350 N N . ALA A 1 309 ? -10.338 52.087 12.998 1.00 87.50 309 ALA A N 1
ATOM 2351 C CA . ALA A 1 309 ? -9.558 52.755 11.955 1.00 87.50 309 ALA A CA 1
ATOM 2352 C C . ALA A 1 309 ? -8.732 53.937 12.504 1.00 87.50 309 ALA A C 1
ATOM 2354 O O . ALA A 1 309 ? -7.600 54.166 12.076 1.00 87.50 309 ALA A O 1
ATOM 2355 N N . HIS A 1 310 ? -9.269 54.673 13.486 1.00 88.31 310 HIS A N 1
ATOM 2356 C CA . HIS A 1 310 ? -8.514 55.712 14.183 1.00 88.31 310 HIS A CA 1
ATOM 2357 C C . HIS A 1 310 ? -7.348 55.125 14.990 1.00 88.31 310 HIS A C 1
ATOM 2359 O O . HIS A 1 310 ? -6.233 55.639 14.902 1.00 88.31 310 HIS A O 1
ATOM 2365 N N . CYS A 1 311 ? -7.564 54.030 15.721 1.00 86.38 311 CYS A N 1
ATOM 2366 C CA . CYS A 1 311 ? -6.500 53.322 16.435 1.00 86.38 311 CYS A CA 1
ATOM 2367 C C . CYS A 1 311 ? -5.427 52.769 15.497 1.00 86.38 311 CYS A C 1
ATOM 2369 O O . CYS A 1 311 ? -4.251 52.952 15.783 1.00 86.38 311 CYS A O 1
ATOM 2371 N N . ASP A 1 312 ? -5.801 52.181 14.362 1.00 85.31 312 ASP A N 1
ATOM 2372 C CA . ASP A 1 312 ? -4.854 51.668 13.360 1.00 85.31 312 ASP A CA 1
ATOM 2373 C C . ASP A 1 312 ? -3.947 52.778 12.811 1.00 85.31 312 ASP A C 1
ATOM 2375 O O . ASP A 1 312 ? -2.771 52.553 12.545 1.00 85.31 312 ASP A O 1
ATOM 2379 N N . SER A 1 313 ? -4.469 54.002 12.682 1.00 86.44 313 SER A N 1
ATOM 2380 C CA . SER A 1 313 ? -3.689 55.156 12.214 1.00 86.44 313 SER A CA 1
ATOM 2381 C C . SER A 1 313 ? -2.800 55.808 13.282 1.00 86.44 313 SER A C 1
ATOM 2383 O O . SER A 1 313 ? -1.863 56.526 12.940 1.00 86.44 313 SER A O 1
ATOM 2385 N N . THR A 1 314 ? -3.099 55.603 14.568 1.00 85.69 314 THR A N 1
ATOM 2386 C CA . THR A 1 314 ? -2.460 56.322 15.687 1.00 85.69 314 THR A CA 1
ATOM 2387 C C . THR A 1 314 ? -1.535 55.430 16.505 1.00 85.69 314 THR A C 1
ATOM 2389 O O . THR A 1 314 ? -0.466 55.870 16.921 1.00 85.69 314 THR A O 1
ATOM 2392 N N . VAL A 1 315 ? -1.943 54.183 16.729 1.00 85.00 315 VAL A N 1
ATOM 2393 C CA . VAL A 1 315 ? -1.243 53.167 17.516 1.00 85.00 315 VAL A CA 1
ATOM 2394 C C . VAL A 1 315 ? -1.445 51.790 16.842 1.00 85.00 315 VAL A C 1
ATOM 2396 O O . VAL A 1 315 ? -2.164 50.945 17.381 1.00 85.00 315 VAL A O 1
ATOM 2399 N N . PRO A 1 316 ? -0.857 51.550 15.650 1.00 75.81 316 PRO A N 1
ATOM 2400 C CA . PRO A 1 316 ? -1.064 50.309 14.892 1.00 75.81 316 PRO A CA 1
ATOM 2401 C C . PRO A 1 316 ? -0.593 49.052 15.642 1.00 75.81 316 PRO A C 1
ATOM 2403 O O . PRO A 1 316 ? -1.303 48.049 15.663 1.00 75.81 316 PRO A O 1
ATOM 2406 N N . ASP A 1 317 ? 0.552 49.138 16.327 1.00 75.56 317 ASP A N 1
ATOM 2407 C CA . ASP A 1 317 ? 1.231 47.993 16.958 1.00 75.56 317 ASP A CA 1
ATOM 2408 C C . ASP A 1 317 ? 1.243 48.050 18.500 1.00 75.56 317 ASP A C 1
ATOM 2410 O O . ASP A 1 317 ? 1.984 47.318 19.156 1.00 75.56 317 ASP A O 1
ATOM 2414 N N . GLY A 1 318 ? 0.452 48.941 19.109 1.00 79.44 318 GLY A N 1
ATOM 2415 C CA . GLY A 1 318 ? 0.375 49.046 20.572 1.00 79.44 318 GLY A CA 1
ATOM 2416 C C . GLY A 1 318 ? -0.445 47.918 21.207 1.00 79.44 318 GLY A C 1
ATOM 2417 O O . GLY A 1 318 ? -1.301 47.322 20.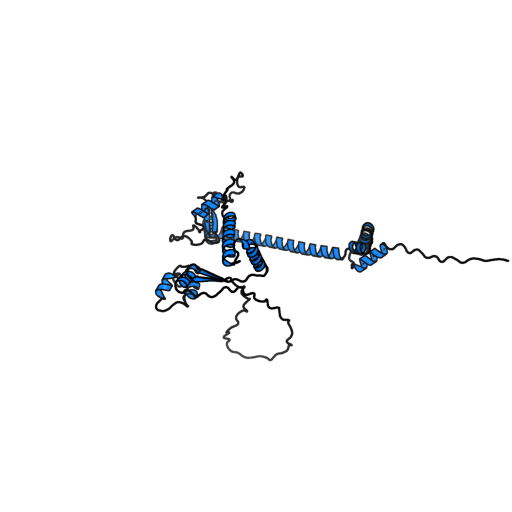542 1.00 79.44 318 GLY A O 1
ATOM 2418 N N . PRO A 1 319 ? -0.236 47.629 22.506 1.00 85.69 319 PRO A N 1
ATOM 2419 C CA . PRO A 1 319 ? -1.016 46.622 23.217 1.00 85.69 319 PRO A CA 1
ATOM 2420 C C . PRO A 1 319 ? -2.513 46.953 23.160 1.00 85.69 319 PRO A C 1
ATOM 2422 O O . PRO A 1 319 ? -2.901 48.125 23.150 1.00 85.69 319 PRO A O 1
ATOM 2425 N N . LEU A 1 320 ? -3.364 45.919 23.176 1.00 83.25 320 LEU A N 1
ATOM 2426 C CA . LEU A 1 320 ? -4.824 46.059 23.064 1.00 83.25 320 LEU A CA 1
ATOM 2427 C C . LEU A 1 320 ? -5.383 47.119 24.022 1.00 83.25 320 LEU A C 1
ATOM 2429 O O . LEU A 1 320 ? -6.239 47.912 23.644 1.00 83.25 320 LEU A O 1
ATOM 2433 N N . GLU A 1 321 ? -4.876 47.166 25.253 1.00 86.50 321 GLU A N 1
ATOM 2434 C CA . GLU A 1 321 ? -5.301 48.137 26.259 1.00 86.50 321 GLU A CA 1
ATOM 2435 C C . GLU A 1 321 ? -5.057 49.591 25.821 1.00 86.50 321 GLU A C 1
ATOM 2437 O O . GLU A 1 321 ? -5.930 50.446 25.971 1.00 86.50 321 GLU A O 1
ATOM 2442 N N . GLU A 1 322 ? -3.894 49.883 25.240 1.00 86.62 322 GLU A N 1
ATOM 2443 C CA . GLU A 1 322 ? -3.565 51.215 24.735 1.00 86.62 322 GLU A CA 1
ATOM 2444 C C . GLU A 1 322 ? -4.427 51.577 23.523 1.00 86.62 322 GLU A C 1
ATOM 2446 O O . GLU A 1 322 ? -4.990 52.675 23.466 1.00 86.62 322 GLU A O 1
ATOM 2451 N N . ARG A 1 323 ? -4.634 50.623 22.607 1.00 87.56 323 ARG A N 1
ATOM 2452 C CA . ARG A 1 323 ? -5.528 50.798 21.455 1.00 87.56 323 ARG A CA 1
ATOM 2453 C C . ARG A 1 323 ? -6.979 51.019 21.892 1.00 87.56 323 ARG A C 1
ATOM 2455 O O . ARG A 1 323 ? -7.656 51.881 21.335 1.00 87.56 323 ARG A O 1
ATOM 2462 N N . LEU A 1 324 ? -7.457 50.329 22.929 1.00 86.44 324 LEU A N 1
ATOM 2463 C CA . LEU A 1 324 ? -8.794 50.544 23.493 1.00 86.44 324 LEU A CA 1
ATOM 2464 C C . LEU A 1 324 ? -8.929 51.910 24.160 1.00 86.44 324 LEU A C 1
ATOM 2466 O O . LEU A 1 324 ? -9.933 52.589 23.950 1.00 86.44 324 LEU A O 1
ATOM 2470 N N . ARG A 1 325 ? -7.924 52.359 24.922 1.00 87.88 325 ARG A N 1
ATOM 2471 C CA . ARG A 1 325 ? -7.936 53.711 25.503 1.00 87.88 325 ARG A CA 1
ATOM 2472 C C . ARG A 1 325 ? -8.005 54.777 24.411 1.00 87.88 325 ARG A C 1
ATOM 2474 O O . ARG A 1 325 ? -8.788 55.716 24.539 1.00 87.88 325 ARG A O 1
ATOM 2481 N N . THR A 1 326 ? -7.240 54.626 23.332 1.00 87.69 326 THR A N 1
ATOM 2482 C CA . THR A 1 326 ? -7.273 55.549 22.186 1.00 87.69 326 THR A CA 1
ATOM 2483 C C . THR A 1 326 ? -8.635 55.535 21.486 1.00 87.69 326 THR A C 1
ATOM 2485 O O . THR A 1 326 ? -9.203 56.603 21.245 1.00 87.69 326 THR A O 1
ATOM 2488 N N . ALA A 1 327 ? -9.231 54.355 21.276 1.00 88.94 327 ALA A N 1
ATOM 2489 C CA . ALA A 1 327 ? -10.571 54.216 20.698 1.00 88.94 327 ALA A CA 1
ATOM 2490 C C . ALA A 1 327 ? -11.645 54.900 21.555 1.00 88.94 327 ALA A C 1
ATOM 2492 O O . ALA A 1 327 ? -12.481 55.648 21.047 1.00 88.94 327 ALA A O 1
ATOM 2493 N N . LEU A 1 328 ? -11.618 54.667 22.869 1.00 89.06 328 LEU A N 1
ATOM 2494 C CA . LEU A 1 328 ? -12.581 55.244 23.806 1.00 89.06 328 LEU A CA 1
ATOM 2495 C C . LEU A 1 328 ? -12.431 56.766 23.909 1.00 89.06 328 LEU A C 1
ATOM 2497 O O . LEU A 1 328 ? -13.436 57.466 24.004 1.00 89.06 328 LEU A O 1
ATOM 2501 N N . ARG A 1 329 ? -11.203 57.296 23.830 1.00 88.06 329 ARG A N 1
ATOM 2502 C CA . ARG A 1 329 ? -10.954 58.747 23.773 1.00 88.06 329 ARG A CA 1
ATOM 2503 C C . ARG A 1 329 ? -11.497 59.377 22.494 1.00 88.06 329 ARG A C 1
ATOM 2505 O O . ARG A 1 329 ? -12.017 60.485 22.560 1.00 88.06 329 ARG A O 1
ATOM 2512 N N . PHE A 1 330 ? -11.402 58.682 21.363 1.00 88.50 330 PHE A N 1
ATOM 2513 C CA . PHE A 1 330 ? -11.968 59.133 20.090 1.00 88.50 330 PHE A CA 1
ATOM 2514 C C . PHE A 1 330 ? -13.505 59.127 20.093 1.00 88.50 330 PHE A C 1
ATOM 2516 O O . PHE A 1 330 ? -14.131 60.026 19.537 1.00 88.50 330 PHE A O 1
ATOM 2523 N N . LEU A 1 331 ? -14.118 58.135 20.748 1.00 85.94 331 LEU A N 1
ATOM 2524 C CA . LEU A 1 331 ? -15.575 58.009 20.870 1.00 85.94 331 LEU A CA 1
ATOM 2525 C C . LEU A 1 331 ? -16.180 58.878 21.983 1.00 85.94 331 LEU A C 1
ATOM 2527 O O . LEU A 1 331 ? -17.401 59.053 22.022 1.00 85.94 331 LEU A O 1
ATOM 2531 N N . ALA A 1 332 ? -15.360 59.413 22.891 1.00 81.19 332 ALA A N 1
ATOM 2532 C CA . ALA A 1 332 ? -15.826 60.286 23.955 1.00 81.19 332 ALA A CA 1
ATOM 2533 C C . ALA A 1 332 ? -16.366 61.603 23.365 1.00 81.19 332 ALA A C 1
ATOM 2535 O O . ALA A 1 332 ? -15.693 62.240 22.550 1.00 81.19 332 ALA A O 1
ATOM 2536 N N . PRO A 1 333 ? -17.563 62.062 23.776 1.00 67.81 333 PRO A N 1
ATOM 2537 C CA . PRO A 1 333 ? -18.055 63.363 23.351 1.00 67.81 333 PRO A CA 1
ATOM 2538 C C . PRO A 1 333 ? -17.081 64.457 23.819 1.00 67.81 333 PRO A C 1
ATOM 2540 O O . PRO A 1 333 ? -16.543 64.355 24.927 1.00 67.81 333 PRO A O 1
ATOM 2543 N N . PRO A 1 334 ? -16.855 65.521 23.022 1.00 55.19 334 PRO A N 1
ATOM 2544 C CA . PRO A 1 334 ? -16.000 66.619 23.446 1.00 55.19 334 PRO A CA 1
ATOM 2545 C C . PRO A 1 334 ? -16.543 67.159 24.767 1.00 55.19 334 PRO A C 1
ATOM 2547 O O . PRO A 1 334 ? -17.734 67.469 24.865 1.00 55.19 334 PRO A O 1
ATOM 2550 N N . ALA A 1 335 ? -15.683 67.221 25.788 1.00 51.56 335 ALA A N 1
ATOM 2551 C CA . ALA A 1 335 ? -16.054 67.702 27.110 1.00 51.56 335 ALA A CA 1
ATOM 2552 C C . ALA A 1 335 ? -16.831 69.015 26.954 1.00 51.56 335 ALA A C 1
ATOM 2554 O O . ALA A 1 335 ? -16.292 70.012 26.463 1.00 51.56 335 ALA A O 1
ATOM 2555 N N . ARG A 1 336 ? -18.119 69.014 27.324 1.00 48.97 336 ARG A N 1
ATOM 2556 C CA . ARG A 1 336 ? -18.894 70.253 27.385 1.00 48.97 336 ARG A CA 1
ATOM 2557 C C . ARG A 1 336 ? -18.145 71.149 28.364 1.00 48.97 336 ARG A C 1
ATOM 2559 O O . ARG A 1 336 ? -18.076 70.826 29.546 1.00 48.97 336 ARG A O 1
ATOM 2566 N N . ARG A 1 337 ? -17.539 72.236 27.868 1.00 44.19 337 ARG A N 1
ATOM 2567 C CA . ARG A 1 337 ? -16.932 73.267 28.717 1.00 44.19 337 ARG A CA 1
ATOM 2568 C C . ARG A 1 337 ? -18.013 73.739 29.681 1.00 44.19 337 ARG A C 1
ATOM 2570 O O . ARG A 1 337 ? -18.923 74.460 29.276 1.00 44.19 337 ARG A O 1
ATOM 2577 N N . TRP A 1 338 ? -17.928 73.308 30.932 1.00 47.22 338 TRP A N 1
ATOM 2578 C CA . TRP A 1 338 ? -18.730 73.867 32.003 1.00 47.22 338 TRP A CA 1
ATOM 2579 C C . TRP A 1 338 ? -18.334 75.342 32.130 1.00 47.22 338 TRP A C 1
ATOM 2581 O O . TRP A 1 338 ? -17.188 75.657 32.450 1.00 47.22 338 TRP A O 1
ATOM 2591 N N . ARG A 1 339 ? -19.243 76.249 31.761 1.00 45.78 339 ARG A N 1
ATOM 2592 C CA . ARG A 1 339 ? -19.086 77.689 31.983 1.00 45.78 339 ARG A CA 1
ATOM 2593 C C . ARG A 1 339 ? -19.865 78.040 33.253 1.00 45.78 339 ARG A C 1
ATOM 2595 O O . ARG A 1 339 ? -21.086 77.883 33.231 1.00 45.78 339 ARG A O 1
ATOM 2602 N N . PRO A 1 340 ? -19.218 78.504 34.333 1.00 48.50 340 PRO A N 1
ATOM 2603 C CA . PRO A 1 340 ? -19.947 79.069 35.461 1.00 48.50 340 PRO A CA 1
ATOM 2604 C C . PRO A 1 340 ? -20.692 80.334 35.009 1.00 48.50 340 PRO A C 1
ATOM 2606 O O . PRO A 1 340 ? -20.157 81.143 34.248 1.00 48.50 340 PRO A O 1
ATOM 2609 N N . VAL A 1 341 ? -21.945 80.477 35.443 1.00 50.16 341 VAL A N 1
ATOM 2610 C CA . VAL A 1 341 ? -22.799 81.640 35.154 1.00 50.16 341 VAL A CA 1
ATOM 2611 C C . VAL A 1 341 ? -22.278 82.844 35.956 1.00 50.16 341 VAL A C 1
ATOM 2613 O O . VAL A 1 341 ? -22.066 82.699 37.161 1.00 50.16 341 VAL A O 1
ATOM 2616 N N . PRO A 1 342 ? -22.045 84.020 35.343 1.00 51.94 342 PRO A N 1
ATOM 2617 C CA . PRO A 1 342 ? -21.595 85.197 36.076 1.00 51.94 342 PRO A CA 1
ATOM 2618 C C . PRO A 1 342 ? -22.755 85.795 36.886 1.00 51.94 342 PRO A C 1
ATOM 2620 O O . PRO A 1 342 ? -23.757 86.227 36.320 1.00 51.94 342 PRO A O 1
ATOM 2623 N N . ASN A 1 343 ? -22.611 85.834 38.212 1.00 47.84 343 ASN A N 1
ATOM 2624 C CA . ASN A 1 343 ? -23.508 86.584 39.089 1.00 47.84 343 ASN A CA 1
ATOM 2625 C C . ASN A 1 343 ? -23.247 88.083 38.913 1.00 47.84 343 ASN A C 1
ATOM 2627 O O . ASN A 1 343 ? -22.216 88.595 39.343 1.00 47.84 343 ASN A O 1
ATOM 2631 N N . GLY A 1 344 ? -24.199 88.780 38.303 1.00 48.62 344 GLY A N 1
ATOM 2632 C CA . GLY A 1 344 ? -24.256 90.234 38.283 1.00 48.62 344 GLY A CA 1
ATOM 2633 C C . GLY A 1 344 ? -25.689 90.688 38.508 1.00 48.62 344 GLY A C 1
ATOM 2634 O O . GLY A 1 344 ? -26.503 90.620 37.594 1.00 48.62 344 GLY A O 1
ATOM 2635 N N . LEU A 1 345 ? -25.987 91.148 39.722 1.00 44.44 345 LEU A N 1
ATOM 2636 C CA . LEU A 1 345 ? -27.168 91.949 40.028 1.00 44.44 345 LEU A CA 1
ATOM 2637 C C . LEU A 1 345 ? -26.794 92.966 41.111 1.00 44.44 345 LEU A C 1
ATOM 2639 O O . LEU A 1 345 ? -26.599 92.632 42.274 1.00 44.44 345 LEU A O 1
ATOM 2643 N N . ALA A 1 346 ? -26.685 94.211 40.673 1.00 47.91 346 ALA A N 1
ATOM 2644 C CA . ALA A 1 346 ? -26.934 95.439 41.422 1.00 47.91 346 ALA A CA 1
ATOM 2645 C C . ALA A 1 346 ? -27.576 96.418 40.406 1.00 47.91 346 ALA A C 1
ATOM 2647 O O . ALA A 1 346 ? -27.455 96.143 39.205 1.00 47.91 346 ALA A O 1
ATOM 2648 N N . PRO A 1 347 ? -28.184 97.563 40.783 1.00 53.94 347 PRO A N 1
ATOM 2649 C CA . PRO A 1 347 ? -28.380 98.154 42.120 1.00 53.94 347 PRO A CA 1
ATOM 2650 C C . PRO A 1 347 ? -29.803 98.757 42.332 1.00 53.94 347 PRO A C 1
ATOM 2652 O O . PRO A 1 347 ? -30.638 98.681 41.435 1.00 53.94 347 PRO A O 1
ATOM 2655 N N . ALA A 1 348 ? -30.056 99.395 43.490 1.00 44.16 348 ALA A N 1
ATOM 2656 C CA . ALA A 1 348 ? -30.794 100.674 43.638 1.00 44.16 348 ALA A CA 1
ATOM 2657 C C . ALA A 1 348 ? -30.931 101.081 45.127 1.00 44.16 348 ALA A C 1
ATOM 2659 O O . ALA A 1 348 ? -30.986 100.186 45.975 1.00 44.16 348 ALA A O 1
ATOM 2660 N N . PRO A 1 349 ? -31.203 102.362 45.444 1.00 61.41 349 PRO A N 1
ATOM 2661 C CA . PRO A 1 349 ? -30.679 103.607 44.872 1.00 61.41 349 PRO A CA 1
ATOM 2662 C C . PRO A 1 349 ? -29.571 104.249 45.729 1.00 61.41 349 PRO A C 1
ATOM 2664 O O . PRO A 1 349 ? -29.586 104.078 46.970 1.00 61.41 349 PRO A O 1
#